Protein 4YMR (pdb70)

InterPro domains:
  IPR001683 Phox homology [PF00787] (152-229)
  IPR001683 Phox homology [PS50195] (119-236)
  IPR001683 Phox homology [SM00312] (124-232)
  IPR011990 Tetratricopeptide-like helical domain superfamily [SSF48452] (214-326)
  IPR036871 PX domain superfamily [G3DSA:3.30.1520.10] (101-239)
  IPR036871 PX domain superfamily [SSF64268] (121-233)
  IPR039937 Sorting nexin SNX20/SNX21 [PTHR20939] (1-362)

Nearest PDB structures (foldseek):
  4ymr-assembly1_A  TM=1.008E+00  e=1.186E-20  Mus musculus
  4ymr-assembly1_B  TM=8.588E-01  e=1.798E-16  Mus musculus
  3ffl-assembly2_B  TM=8.858E-01  e=1.681E+00  Homo sapiens
  8glv-assembly1_Le  TM=5.350E-01  e=1.354E+00  Chlamydomonas reinhardtii
  5mpe-assembly2_N  TM=3.738E-01  e=8.066E+00  Saccharomyces cerevisiae S288C

Foldseek 3Di:
DVVLLVVLVVCVVVPVLVVSQVSLVVVLVCCCPVVVHQFPPVNLSSLVSNLSSCVSVPVNVSNVVSVVVNVVVVPDPAPHLVLLQVLVVVLVVCVVVVHDNPVSVVVNVVCDVVVNADVVGQHPVRCVVVDDPD/DVVLLVVLVVCVVVVVLVVSLVSLVVQQVVVVCVPDNLLSSLVSNLSSCVSVPVNVSNVVSVVVNVVVVVDDQPDLVLLQVLLVVQVVCVVVVHDSVVSVVVNVVCCVVVSAPVNGDHPVVCVVPDDPD

Sequence (263 aa):
VLPELRRAQSLTCTGLYREALALWANAWQLQTQLGTPSGPDRPLLTLAGLAVCHQELEDPGEARACSEKALQLLGDKRPHPFLAPFLEAHVRLSWRLGLDKRQSEAQLQALQEAGLTSTPPPSLKELLIKEVLDVLPELRRAQSLTCTGLYREALALWANAWQLQTQGPDRPLLTLAGLAVCHQELEDPGEARACSEKALQLLGDKRPHPFLAPFLEAHVRLSWRLGLDKRQSEAQLQALQEAGLTSTPPPSLKELLIKEVLD

Organism: Mus musculus (NCBI:txid10090)

Secondary structure (DSSP, 8-state):
-HHHHHHHHHHHHHT-HHHHHHHHHHHHHHHHHSSS-SSTTHHHHHHHHHHHHHHHTT-HHHHHHHHHHHHHHHHS----TTHHHHHHHHHHHHHHTT---HHHHHHHHHHHTTTSS-SS---HHHHHHHS---/-HHHHHHHHHHHHHT-HHHHHHHHHHHHHHH---TTHHHHHHHHHHHHHHHTT-HHHHHHHHHHHHHHHS--SPPTTHHHHHHHHHHHHHHTT---HHHHHHHHHHHHTTSS-SSPPPHHHHHHH----

Solvent-accessible surface area: 14053 Å² total; per-residue (Å²): 46,14,74,43,0,73,133,0,26,54,9,5,64,109,32,93,44,152,89,0,28,55,43,0,41,80,0,54,99,70,14,56,127,136,45,102,32,83,14,30,37,74,3,3,3,0,4,0,0,13,0,5,0,22,44,74,47,101,52,20,39,95,0,44,56,11,0,75,80,0,27,81,25,39,62,72,164,114,46,28,50,10,22,6,1,0,2,46,8,18,22,130,2,0,187,125,74,70,93,83,52,167,148,10,47,59,78,14,95,53,20,43,164,70,62,68,27,60,100,112,18,38,48,8,73,65,33,0,72,137,54,98,38,64,58,25,66,42,0,143,117,0,27,62,40,1,88,97,33,78,39,194,100,0,33,64,42,0,45,61,0,67,96,79,54,99,156,89,52,46,62,37,0,7,0,0,0,0,11,0,8,0,21,54,84,71,107,60,14,31,82,0,48,40,4,0,73,77,0,34,113,75,38,52,67,200,187,39,55,92,6,26,9,1,0,2,40,1,16,20,98,2,0,187,127,64,71,85,83,52,179,155,11,43,56,87,13,101,63,19,30,154,72,64,97,26,55,102,111,18,35,42,9,84,74,17,1,105,131,65,111,12,107

Structure (mmCIF, N/CA/C/O backbone):
data_4YMR
#
_entry.id   4YMR
#
_cell.length_a   100.920
_cell.length_b   100.920
_cell.length_c   63.640
_cell.angle_alpha   90.00
_cell.angle_beta   90.00
_cell.angle_gamma   120.00
#
_symmetry.space_group_name_H-M   'P 32 2 1'
#
loop_
_entity.id
_entity.type
_entity.pdbx_description
1 polymer 'Protein Snx21'
2 water water
#
loop_
_atom_site.group_PDB
_atom_site.id
_atom_site.type_symbol
_atom_site.label_atom_id
_atom_site.label_alt_id
_atom_site.label_comp_id
_atom_site.label_asym_id
_atom_site.label_entity_id
_atom_site.label_seq_id
_atom_site.pdbx_PDB_ins_code
_atom_site.Cartn_x
_atom_site.Cartn_y
_atom_site.Cartn_z
_atom_site.occupancy
_atom_site.B_iso_or_equiv
_atom_site.auth_seq_id
_atom_site.auth_comp_id
_atom_site.auth_asym_id
_atom_site.auth_atom_id
_atom_site.pdbx_PDB_model_num
ATOM 1 N N . VAL A 1 11 ? 62.275 52.873 -1.248 1.00 63.19 230 VAL A N 1
ATOM 2 C CA . VAL A 1 11 ? 61.726 51.891 -0.309 1.00 64.55 230 VAL A CA 1
ATOM 3 C C . VAL A 1 11 ? 61.767 52.344 1.168 1.00 63.98 230 VAL A C 1
ATOM 4 O O . VAL A 1 11 ? 60.943 51.908 1.979 1.00 59.06 230 VAL A O 1
ATOM 8 N N . LEU A 1 12 ? 62.704 53.234 1.500 1.00 62.88 231 LEU A N 1
ATOM 9 C CA . LEU A 1 12 ? 62.889 53.703 2.882 1.00 60.36 231 LEU A CA 1
ATOM 10 C C . LEU A 1 12 ? 61.762 54.549 3.514 1.00 56.63 231 LEU A C 1
ATOM 11 O O . LEU A 1 12 ? 61.516 54.422 4.708 1.00 52.35 231 LEU A O 1
ATOM 16 N N . PRO A 1 13 ? 61.095 55.429 2.740 1.00 58.29 232 PRO A N 1
ATOM 17 C CA . PRO A 1 13 ? 59.912 56.074 3.333 1.00 60.50 232 PRO A CA 1
ATOM 18 C C . PRO A 1 13 ? 58.840 55.082 3.801 1.00 57.78 232 PRO A C 1
ATOM 19 O O . PRO A 1 13 ? 58.164 55.337 4.801 1.00 53.72 232 PRO A O 1
ATOM 23 N N . GLU A 1 14 ? 58.701 53.968 3.085 1.00 56.60 233 GLU A N 1
ATOM 24 C CA . GLU A 1 14 ? 57.701 52.951 3.404 1.00 55.86 233 GLU A CA 1
ATOM 25 C C . GLU A 1 14 ? 58.114 52.165 4.652 1.00 46.86 233 GLU A C 1
ATOM 26 O O . GLU A 1 14 ? 57.300 51.932 5.545 1.00 44.95 233 GLU A O 1
ATOM 32 N N . LEU A 1 15 ? 59.385 51.772 4.710 1.00 43.74 234 LEU A N 1
ATOM 33 C CA . LEU A 1 15 ? 59.933 51.092 5.883 1.00 37.20 234 LEU A CA 1
ATOM 34 C C . LEU A 1 15 ? 59.808 51.950 7.135 1.00 44.14 234 LEU A C 1
ATOM 35 O O . LEU A 1 15 ? 59.466 51.445 8.204 1.00 48.88 234 LEU A O 1
ATOM 40 N N . ARG A 1 16 ? 60.117 53.239 6.987 1.00 47.92 235 ARG A N 1
ATOM 41 C CA . ARG A 1 16 ? 59.946 54.242 8.037 1.00 48.57 235 ARG A CA 1
ATOM 42 C C . ARG A 1 16 ? 58.530 54.217 8.612 1.00 41.48 235 ARG A C 1
ATOM 43 O O . ARG A 1 16 ? 58.347 54.062 9.815 1.00 45.48 235 ARG A O 1
ATOM 51 N N . ARG A 1 17 ? 57.535 54.381 7.744 1.00 44.12 236 ARG A N 1
ATOM 52 C CA . ARG A 1 17 ? 56.139 54.346 8.166 1.00 50.00 236 ARG A CA 1
ATOM 53 C C . 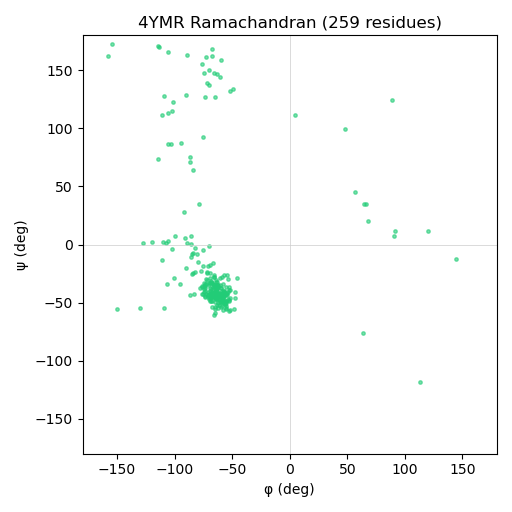ARG A 1 17 ? 55.755 52.964 8.725 1.00 44.86 236 ARG A C 1
ATOM 54 O O . ARG A 1 17 ? 55.139 52.880 9.785 1.00 42.97 236 ARG A O 1
ATOM 62 N N . ALA A 1 18 ? 56.143 51.888 8.039 1.00 39.86 237 ALA A N 1
ATOM 63 C CA . ALA A 1 18 ? 55.858 50.544 8.539 1.00 35.86 237 ALA A CA 1
ATOM 64 C C . ALA A 1 18 ? 56.445 50.349 9.937 1.00 38.11 237 ALA A C 1
ATOM 65 O O . ALA A 1 18 ? 55.809 49.748 10.806 1.00 36.46 237 ALA A O 1
ATOM 67 N N . GLN A 1 19 ? 57.645 50.879 10.159 1.00 36.39 238 GLN A N 1
ATOM 68 C CA . GLN A 1 19 ? 58.276 50.768 11.470 1.00 35.91 238 GLN A CA 1
ATOM 6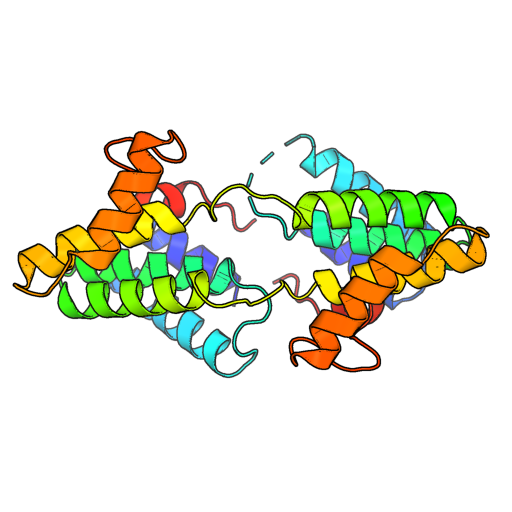9 C C . GLN A 1 19 ? 57.510 51.513 12.573 1.00 34.42 238 GLN A C 1
ATOM 70 O O . GLN A 1 19 ? 57.320 50.979 13.663 1.00 42.85 238 GLN A O 1
ATOM 76 N N . SER A 1 20 ? 57.044 52.725 12.296 1.00 34.47 239 SER A N 1
ATOM 77 C CA . SER A 1 20 ? 56.337 53.483 13.332 1.00 43.17 239 SER A CA 1
ATOM 78 C C . SER A 1 20 ? 55.003 52.830 13.661 1.00 39.97 239 SER A C 1
ATOM 79 O O . SER A 1 20 ? 54.653 52.669 14.830 1.00 45.51 239 SER A O 1
ATOM 82 N N . LEU A 1 21 ? 54.276 52.439 12.619 1.00 42.26 240 LEU A N 1
ATOM 83 C CA . LEU A 1 21 ? 53.015 51.722 12.770 1.00 46.71 240 LEU A CA 1
ATOM 84 C C . LEU A 1 21 ? 53.153 50.462 13.633 1.00 38.84 240 LEU A C 1
ATOM 85 O O . LEU A 1 21 ? 52.295 50.185 14.465 1.00 44.81 240 LEU A O 1
ATOM 90 N N . THR A 1 22 ? 54.240 49.719 13.432 1.00 38.35 241 THR A N 1
ATOM 91 C CA . THR A 1 22 ? 54.517 48.490 14.181 1.00 39.68 241 THR A CA 1
ATOM 92 C C . THR A 1 22 ? 54.853 48.790 15.641 1.00 40.56 241 THR A C 1
ATOM 93 O O . THR A 1 22 ? 54.475 48.046 16.550 1.00 42.44 241 THR A O 1
ATOM 97 N N . CYS A 1 23 ? 55.572 49.884 15.859 1.00 46.65 242 CYS A N 1
ATOM 98 C CA . CYS A 1 23 ? 55.951 50.267 17.209 1.00 54.04 242 CYS A CA 1
ATOM 99 C C . CYS A 1 23 ? 54.769 50.796 18.013 1.00 51.82 242 CYS A C 1
ATOM 100 O O . CYS A 1 23 ? 54.733 50.631 19.229 1.00 59.74 242 CYS A O 1
ATOM 103 N N . THR A 1 24 ? 53.794 51.403 17.338 1.00 46.85 243 THR A N 1
ATOM 104 C CA . THR A 1 24 ? 52.562 51.799 18.019 1.00 48.52 243 THR A CA 1
ATOM 105 C C . THR A 1 24 ? 51.608 50.608 18.286 1.00 45.79 243 THR A C 1
ATOM 106 O O . THR A 1 24 ? 50.945 50.560 19.321 1.00 56.34 243 THR A O 1
ATOM 110 N N . GLY A 1 25 ? 51.560 49.643 17.372 1.00 42.45 244 GLY A N 1
ATOM 111 C CA . GLY A 1 25 ? 50.768 48.441 17.576 1.00 38.52 244 GLY A CA 1
ATOM 112 C C . GLY A 1 25 ? 49.705 48.253 16.510 1.00 37.51 244 GLY A C 1
ATOM 113 O O . GLY A 1 25 ? 48.805 47.429 16.653 1.00 33.52 244 GLY A O 1
ATOM 114 N N . LEU A 1 26 ? 49.801 49.035 15.441 1.00 37.90 245 LEU A N 1
ATOM 115 C CA . LEU A 1 26 ? 48.887 48.915 14.315 1.00 37.16 245 LEU A CA 1
ATOM 116 C C . LEU A 1 26 ? 49.401 47.849 13.338 1.00 32.30 245 LEU A C 1
ATOM 117 O O . LEU A 1 26 ? 49.843 48.158 12.234 1.00 32.97 245 LEU A O 1
ATOM 122 N N . TYR A 1 27 ? 49.330 46.589 13.752 1.00 29.66 246 TYR A N 1
ATOM 123 C CA . TYR A 1 27 ? 49.946 45.497 13.000 1.00 32.41 246 TYR A CA 1
ATOM 124 C C . TYR A 1 27 ? 49.349 45.258 11.616 1.00 30.52 246 TYR A C 1
ATOM 125 O O . TYR A 1 27 ? 50.092 45.073 10.657 1.00 38.87 246 TYR A O 1
ATOM 134 N N . ARG A 1 28 ? 48.023 45.295 11.508 1.00 31.48 247 ARG A N 1
ATOM 135 C CA . ARG A 1 28 ? 47.360 45.096 10.224 1.00 36.01 247 ARG A CA 1
ATOM 136 C C . ARG A 1 28 ? 47.677 46.212 9.219 1.00 45.72 247 ARG A C 1
ATOM 137 O O . ARG A 1 28 ? 47.909 45.934 8.034 1.00 44.01 247 ARG A O 1
ATOM 145 N N . GLU A 1 29 ? 47.708 47.460 9.689 1.00 49.19 248 GLU A N 1
ATOM 146 C CA . GLU A 1 29 ? 48.117 48.591 8.843 1.00 43.41 248 GLU A CA 1
ATOM 147 C C . GLU A 1 29 ? 49.576 48.433 8.416 1.00 40.77 248 GLU A C 1
ATOM 148 O O . GLU A 1 29 ? 49.917 48.638 7.254 1.00 46.26 248 GLU A O 1
ATOM 154 N N . ALA A 1 30 ? 50.431 48.053 9.366 1.00 41.14 249 ALA A N 1
ATOM 155 C CA . ALA A 1 30 ? 51.867 47.883 9.117 1.00 35.56 249 ALA A CA 1
ATOM 156 C C . ALA A 1 30 ? 52.169 46.785 8.098 1.00 32.81 249 ALA A C 1
ATOM 157 O O . ALA A 1 30 ? 53.068 46.938 7.277 1.00 30.20 249 ALA A O 1
ATOM 159 N N . LEU A 1 31 ? 51.407 45.689 8.150 1.00 26.68 250 LEU A N 1
ATOM 160 C CA . LEU A 1 31 ? 51.704 44.502 7.346 1.00 26.10 250 LEU A CA 1
ATOM 161 C C . LEU A 1 31 ? 51.783 44.783 5.842 1.00 34.00 250 LEU A C 1
ATOM 162 O O . LEU A 1 31 ? 52.759 44.414 5.189 1.00 31.00 250 LEU A O 1
ATOM 167 N N . ALA A 1 32 ? 50.754 45.438 5.311 1.00 33.98 251 ALA A N 1
ATOM 168 C CA . ALA A 1 32 ? 50.695 45.807 3.904 1.00 37.47 251 ALA A CA 1
ATOM 169 C C . ALA A 1 32 ? 51.929 46.613 3.462 1.00 44.14 251 ALA A C 1
ATOM 170 O O . ALA A 1 32 ? 52.498 46.360 2.398 1.00 49.02 251 ALA A O 1
ATOM 172 N N . LEU A 1 33 ? 52.346 47.567 4.291 1.00 41.36 252 LEU A N 1
ATOM 173 C CA . LEU A 1 33 ? 53.525 48.388 4.003 1.00 42.27 252 LEU A CA 1
ATOM 174 C C . LEU A 1 33 ? 54.830 47.576 3.937 1.00 42.78 252 LEU A C 1
ATOM 175 O O . LEU A 1 33 ? 55.581 47.683 2.965 1.00 49.59 252 LEU A O 1
ATOM 180 N N . TRP A 1 34 ? 55.106 46.780 4.968 1.00 31.60 253 TRP A N 1
ATOM 181 C CA . TRP A 1 34 ? 56.224 45.846 4.911 1.00 27.93 253 TRP A CA 1
ATOM 182 C C . TRP A 1 34 ? 56.160 44.950 3.658 1.00 31.45 253 TRP A C 1
ATOM 183 O O . TRP A 1 34 ? 57.185 44.635 3.057 1.00 34.60 253 TRP A O 1
ATOM 194 N N . ALA A 1 35 ? 54.951 44.529 3.296 1.00 30.81 254 ALA A N 1
ATOM 195 C CA . ALA A 1 35 ? 54.732 43.518 2.264 1.00 32.97 254 ALA A CA 1
ATOM 196 C C . ALA A 1 35 ? 55.050 44.047 0.869 1.00 36.77 254 ALA A C 1
ATOM 197 O O . ALA A 1 35 ? 55.667 43.356 0.066 1.00 44.07 254 ALA A O 1
ATOM 199 N N . ASN A 1 36 ? 54.615 45.270 0.588 1.00 36.04 255 ASN A N 1
ATOM 200 C CA . ASN A 1 36 ? 54.965 45.946 -0.654 1.00 44.13 255 ASN A CA 1
ATOM 201 C C . ASN A 1 36 ? 56.446 46.337 -0.741 1.00 41.97 255 ASN A C 1
ATOM 202 O O . ASN A 1 36 ? 57.061 46.182 -1.791 1.00 43.73 255 ASN A O 1
ATOM 207 N N . ALA A 1 37 ? 57.012 46.831 0.360 1.00 38.23 256 ALA A N 1
ATOM 208 C CA . ALA A 1 37 ? 58.448 47.079 0.435 1.00 40.79 256 ALA A CA 1
ATOM 209 C C . ALA A 1 37 ? 59.250 45.806 0.159 1.00 42.78 256 ALA A C 1
ATOM 210 O O . ALA A 1 37 ? 60.271 45.851 -0.520 1.00 48.89 256 ALA A O 1
ATOM 212 N N . TRP A 1 38 ? 58.792 44.677 0.692 1.00 39.07 257 TRP A N 1
ATOM 213 C CA . TRP A 1 38 ? 59.401 43.384 0.381 1.00 38.13 257 TRP A CA 1
ATOM 214 C C . TRP A 1 38 ? 59.380 43.066 -1.123 1.00 4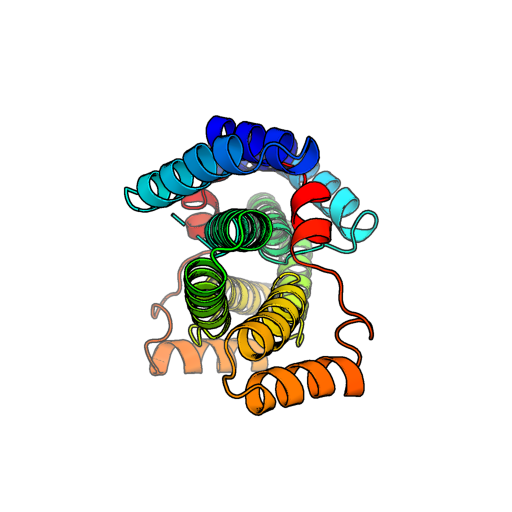6.71 257 TRP A C 1
ATOM 215 O O . TRP A 1 38 ? 60.399 42.706 -1.701 1.00 47.61 257 TRP A O 1
ATOM 226 N N . GLN A 1 39 ? 58.209 43.196 -1.737 1.00 51.27 258 GLN A N 1
ATOM 227 C CA . GLN A 1 39 ? 58.034 43.042 -3.185 1.00 53.15 258 GLN A CA 1
ATOM 228 C C . GLN A 1 39 ? 58.950 43.956 -4.021 1.00 50.81 258 GLN A C 1
ATOM 229 O O . GLN A 1 39 ? 59.591 43.493 -4.969 1.00 49.43 258 GLN A O 1
ATOM 235 N N . LEU A 1 40 ? 58.989 45.246 -3.687 1.00 46.06 259 LEU A N 1
ATOM 236 C CA . LEU A 1 40 ? 59.917 46.185 -4.318 1.00 47.17 259 LEU A CA 1
ATOM 237 C C . LEU A 1 40 ? 61.350 45.633 -4.340 1.00 55.87 259 LEU A C 1
ATOM 238 O O . LEU A 1 40 ? 61.970 45.514 -5.397 1.00 65.00 259 LEU A O 1
ATOM 243 N N . GLN A 1 41 ? 61.856 45.284 -3.163 1.00 50.29 260 GLN A N 1
ATOM 244 C CA . GLN A 1 41 ? 63.230 44.822 -3.007 1.00 49.08 260 GLN A CA 1
ATOM 245 C C . GLN A 1 41 ? 63.535 43.525 -3.753 1.00 53.71 260 GLN A C 1
ATOM 246 O O . GLN A 1 41 ? 64.625 43.370 -4.300 1.00 56.28 260 GLN A O 1
ATOM 252 N N . THR A 1 42 ? 62.569 42.606 -3.784 1.00 56.55 261 THR A N 1
ATOM 253 C CA . THR A 1 42 ? 62.801 41.243 -4.272 1.00 60.18 261 THR A CA 1
ATOM 254 C C . THR A 1 42 ? 62.996 41.151 -5.791 1.00 71.88 261 THR A C 1
ATOM 255 O O . THR A 1 42 ? 63.626 40.215 -6.282 1.00 78.88 261 THR A O 1
ATOM 259 N N . GLN A 1 43 ? 62.475 42.124 -6.531 1.00 78.99 262 GLN A N 1
ATOM 260 C CA . GLN A 1 43 ? 62.650 42.149 -7.982 1.00 92.26 262 GLN A CA 1
ATOM 261 C C . GLN A 1 43 ? 63.599 43.269 -8.356 1.00 99.75 262 GLN A C 1
ATOM 262 O O . GLN A 1 43 ? 64.607 43.052 -9.021 1.00 106.60 262 GLN A O 1
ATOM 268 N N . LEU A 1 44 ? 63.254 44.469 -7.905 1.00 96.43 263 LEU A N 1
ATOM 269 C CA . LEU A 1 44 ? 63.978 45.685 -8.246 1.00 89.61 263 LEU A CA 1
ATOM 270 C C . LEU A 1 44 ? 65.188 45.891 -7.327 1.00 80.46 263 LEU A C 1
ATOM 271 O O . LEU A 1 44 ? 65.256 46.853 -6.559 1.00 77.82 263 LEU A O 1
ATOM 276 N N . GLY A 1 45 ? 66.136 44.961 -7.413 1.00 75.98 264 GLY A N 1
ATOM 277 C CA . GLY A 1 45 ? 67.403 45.067 -6.717 1.00 81.13 264 GLY A CA 1
ATOM 278 C C . GLY A 1 45 ? 67.885 43.713 -6.241 1.00 93.79 264 GLY A C 1
ATOM 279 O O . GLY A 1 45 ? 69.054 43.565 -5.872 1.00 99.26 264 GLY A O 1
ATOM 280 N N . THR A 1 46 ? 66.984 42.728 -6.293 1.00 101.28 265 THR A N 1
ATOM 281 C CA . THR A 1 46 ? 67.134 41.440 -5.597 1.00 113.54 265 THR A CA 1
ATOM 282 C C . THR A 1 46 ? 67.150 41.721 -4.076 1.00 120.97 265 THR A C 1
ATOM 283 O O . THR A 1 46 ? 66.168 41.427 -3.383 1.00 120.73 265 THR A O 1
ATOM 287 N N . PRO A 1 47 ? 68.276 42.225 -3.541 1.00 125.11 266 PRO A N 1
ATOM 288 C CA . PRO A 1 47 ? 68.026 43.326 -2.610 1.00 125.86 266 PRO A CA 1
ATOM 289 C C . PRO A 1 47 ? 68.919 44.522 -2.951 1.00 127.68 266 PRO A C 1
ATOM 290 O O . PRO A 1 47 ? 68.417 45.598 -3.248 1.00 128.66 266 PRO A O 1
ATOM 294 N N . SER A 1 48 ? 70.221 44.238 -2.999 1.00 123.11 267 SER A N 1
ATOM 295 C CA . SER A 1 48 ? 71.369 45.111 -2.782 1.00 112.82 267 SER A CA 1
ATOM 296 C C . SER A 1 48 ? 72.015 44.588 -1.488 1.00 105.74 267 SER A C 1
ATOM 297 O O . SER A 1 48 ? 72.415 43.428 -1.425 1.00 104.16 267 SER A O 1
ATOM 300 N N . GLY A 1 49 ? 72.075 45.421 -0.450 1.00 96.83 268 GLY A N 1
ATOM 301 C CA . GLY A 1 49 ? 72.685 45.043 0.825 1.00 78.23 268 GLY A CA 1
ATOM 302 C C . GLY A 1 49 ? 71.700 44.667 1.927 1.00 69.99 268 GLY A C 1
ATOM 303 O O . GLY A 1 49 ? 70.875 45.497 2.323 1.00 54.98 268 GLY A O 1
ATOM 304 N N . PRO A 1 50 ? 71.844 43.439 2.471 1.00 79.00 269 PRO A N 1
ATOM 305 C CA . PRO A 1 50 ? 70.903 42.570 3.213 1.00 85.13 269 PRO A CA 1
ATOM 306 C C . PRO A 1 50 ? 70.612 42.844 4.712 1.00 58.60 269 PRO A C 1
ATOM 307 O O . PRO A 1 50 ? 70.397 41.889 5.442 1.00 69.48 269 PRO A O 1
ATOM 311 N N . ASP A 1 51 ? 70.589 44.093 5.155 1.00 52.12 270 ASP A N 1
ATOM 312 C CA . ASP A 1 51 ? 70.058 44.416 6.470 1.00 45.48 270 ASP A CA 1
ATOM 313 C C . ASP A 1 51 ? 68.639 44.954 6.296 1.00 42.57 270 ASP A C 1
ATOM 314 O O . ASP A 1 51 ? 67.798 44.831 7.188 1.00 42.15 270 ASP A O 1
ATOM 319 N N . ARG A 1 52 ? 68.402 45.568 5.138 1.00 40.74 271 ARG A N 1
ATOM 320 C CA . ARG A 1 52 ? 67.088 46.066 4.764 1.00 42.16 271 ARG A CA 1
ATOM 321 C C . ARG A 1 52 ? 66.092 44.942 4.435 1.00 40.32 271 ARG A C 1
ATOM 322 O O . ARG A 1 52 ? 64.924 45.014 4.849 1.00 33.05 271 ARG A O 1
ATOM 330 N N . PRO A 1 53 ? 66.534 43.912 3.674 1.00 31.70 272 PRO A N 1
ATOM 331 C CA . PRO A 1 53 ? 65.645 42.758 3.511 1.00 32.41 272 PRO A CA 1
ATOM 332 C C . PRO A 1 53 ? 65.322 42.101 4.848 1.00 25.58 272 PRO A C 1
ATOM 333 O O . PRO A 1 53 ? 64.164 41.847 5.137 1.00 31.62 272 PRO A O 1
ATOM 337 N N . LEU A 1 54 ? 66.343 41.869 5.660 1.00 26.24 273 LEU A N 1
ATOM 338 C CA . LEU A 1 54 ? 66.169 41.293 6.977 1.00 22.09 273 LEU A CA 1
ATOM 339 C C . LEU A 1 54 ? 65.249 42.115 7.876 1.00 22.12 273 LEU A C 1
ATOM 340 O O . LEU A 1 54 ? 64.430 41.551 8.603 1.00 27.37 273 LEU A O 1
ATOM 345 N N . LEU A 1 55 ? 65.380 43.441 7.823 1.00 25.70 274 LEU A N 1
ATOM 346 C CA . LEU A 1 55 ? 64.494 44.319 8.584 1.00 25.14 274 LEU A CA 1
ATOM 347 C C . LEU A 1 55 ? 63.042 44.176 8.110 1.00 23.42 274 LEU A C 1
ATOM 348 O O . LEU A 1 55 ? 62.104 44.154 8.910 1.00 23.79 274 LEU A O 1
ATOM 353 N N . THR A 1 56 ? 62.874 44.090 6.795 1.00 24.18 275 THR A N 1
ATOM 354 C CA . THR A 1 56 ? 61.577 43.874 6.196 1.00 25.79 275 THR A CA 1
ATOM 355 C C . THR A 1 56 ? 60.939 42.565 6.654 1.00 23.21 275 THR A C 1
ATOM 356 O O . THR A 1 56 ? 59.780 42.538 7.055 1.00 21.70 275 THR A O 1
ATOM 360 N N . LEU A 1 57 ? 61.700 41.482 6.579 1.00 24.05 276 LEU A N 1
ATOM 361 C CA . LEU A 1 57 ? 61.228 40.174 7.025 1.00 23.98 276 LEU A CA 1
ATOM 362 C C . LEU A 1 57 ? 60.939 40.154 8.527 1.00 27.74 276 LEU A C 1
ATOM 363 O O . LEU A 1 57 ? 60.008 39.488 8.999 1.00 25.71 276 LEU A O 1
ATOM 368 N N . ALA A 1 58 ? 61.733 40.888 9.287 1.00 15.78 277 ALA A N 1
ATOM 369 C CA . ALA A 1 58 ? 61.431 40.987 10.707 1.00 26.49 277 ALA A CA 1
ATOM 370 C C . ALA A 1 58 ? 60.069 41.694 10.901 1.00 21.22 277 ALA A C 1
ATOM 371 O O . ALA A 1 58 ? 59.284 41.305 11.762 1.00 25.18 277 ALA A O 1
ATOM 373 N N . GLY A 1 59 ? 59.794 42.708 10.080 1.00 29.54 278 GLY A N 1
ATOM 374 C CA . GLY A 1 59 ? 58.542 43.438 10.150 1.00 22.33 278 GLY A CA 1
ATOM 375 C C . GLY A 1 59 ? 57.377 42.521 9.852 1.00 23.80 278 GLY A C 1
ATOM 376 O O . GLY A 1 59 ? 56.401 42.452 10.616 1.00 18.45 278 GLY A O 1
ATOM 377 N N . LEU A 1 60 ? 57.495 41.800 8.740 1.00 22.48 279 LEU A N 1
ATOM 378 C CA . LEU A 1 60 ? 56.505 40.800 8.348 1.00 21.02 279 LEU A CA 1
ATOM 379 C C . LEU A 1 60 ? 56.278 39.721 9.422 1.00 21.12 279 LEU A C 1
ATOM 380 O O . LEU A 1 60 ? 55.141 39.425 9.780 1.00 26.64 279 LEU A O 1
ATOM 385 N N . ALA A 1 61 ? 57.360 39.147 9.938 1.00 16.08 280 ALA A N 1
ATOM 386 C CA . ALA A 1 61 ? 57.250 38.064 10.909 1.00 17.40 280 ALA A CA 1
ATOM 387 C C . ALA A 1 61 ? 56.517 38.509 12.180 1.00 16.24 280 ALA A C 1
ATOM 388 O O . ALA A 1 61 ? 55.648 37.804 12.679 1.00 22.11 280 ALA A O 1
ATOM 390 N N . VAL A 1 62 ? 56.862 39.693 12.673 1.00 18.73 281 VAL A N 1
ATOM 391 C CA . VAL A 1 62 ? 56.205 40.282 13.836 1.00 16.97 281 VAL A CA 1
ATOM 392 C C . VAL A 1 62 ? 54.725 40.540 13.621 1.00 19.48 281 VAL A C 1
ATOM 393 O O . VAL A 1 62 ? 53.886 40.171 14.462 1.00 25.81 281 VAL A O 1
ATOM 397 N N . CYS A 1 63 ? 54.409 41.150 12.480 1.00 21.98 282 CYS A N 1
ATOM 398 C CA . CYS A 1 63 ? 53.038 41.494 12.173 1.00 20.96 282 CYS A CA 1
ATOM 399 C C . CYS A 1 63 ? 52.215 40.231 11.949 1.00 18.63 282 CYS A C 1
ATOM 400 O O . CYS A 1 63 ? 51.107 40.115 12.467 1.00 28.27 282 CYS A O 1
ATOM 403 N N . HIS A 1 64 ? 52.750 39.281 11.194 1.00 18.76 283 HIS A N 1
ATOM 404 C CA . HIS A 1 64 ? 52.045 38.017 11.038 1.00 20.16 283 HIS A CA 1
ATOM 405 C C . HIS A 1 64 ? 51.792 37.339 12.393 1.00 24.22 283 HIS A C 1
ATOM 406 O O . HIS A 1 64 ? 50.688 36.878 12.640 1.00 19.38 283 HIS A O 1
ATOM 413 N N . GLN A 1 65 ? 52.780 37.318 13.285 1.00 24.79 284 GLN A N 1
ATOM 414 C CA . GLN A 1 65 ? 52.573 36.685 14.593 1.00 22.43 284 GLN A CA 1
ATOM 415 C C . GLN A 1 65 ? 51.504 37.358 15.426 1.00 22.00 284 GLN A C 1
ATOM 416 O O . GLN A 1 65 ? 50.731 36.693 16.108 1.00 25.60 284 GLN A O 1
ATOM 422 N N . GLU A 1 66 ? 51.489 38.686 15.383 1.00 23.90 285 GLU A N 1
ATOM 423 C CA . GLU A 1 66 ? 50.492 39.464 16.105 1.00 20.94 285 GLU A CA 1
ATOM 424 C C . GLU A 1 66 ? 49.072 39.282 15.567 1.00 25.13 285 GLU A C 1
ATOM 425 O O . GLU A 1 66 ? 48.099 39.582 16.288 1.00 29.99 285 GLU A O 1
ATOM 431 N N . LEU A 1 67 ? 48.944 38.728 14.356 1.00 29.20 286 LEU A N 1
ATOM 432 C CA . LEU A 1 67 ? 47.675 38.785 13.611 1.00 30.95 286 LEU A CA 1
ATOM 433 C C . LEU A 1 67 ? 46.715 37.564 13.390 1.00 53.69 286 LEU A C 1
ATOM 434 O O . LEU A 1 67 ? 45.718 37.728 12.679 1.00 75.55 286 LEU A O 1
ATOM 439 N N . GLU A 1 68 ? 46.960 36.358 13.884 1.00 41.24 287 GLU A N 1
ATOM 440 C CA . GLU A 1 68 ? 48.240 35.780 14.031 1.00 36.81 287 GLU A CA 1
ATOM 441 C C . GLU A 1 68 ? 48.221 34.752 12.887 1.00 42.32 287 GLU A C 1
ATOM 442 O O . GLU A 1 68 ? 47.387 33.839 12.857 1.00 36.94 287 GLU A O 1
ATOM 448 N N . ASP A 1 69 ? 49.062 34.964 11.885 1.00 39.72 288 ASP A N 1
ATOM 449 C CA . ASP A 1 69 ? 49.322 33.947 10.914 1.00 27.50 288 ASP A CA 1
ATOM 450 C C . ASP A 1 69 ? 50.714 33.400 11.349 1.00 22.75 288 ASP A C 1
ATOM 451 O O . ASP A 1 69 ? 51.758 33.889 10.892 1.00 24.75 288 ASP A O 1
ATOM 456 N N . PRO A 1 70 ? 50.738 32.421 12.278 1.00 25.95 289 PRO A N 1
ATOM 457 C CA . PRO A 1 70 ? 52.055 31.910 12.657 1.00 24.02 289 PRO A CA 1
ATOM 458 C C . PRO A 1 70 ? 52.742 31.183 11.488 1.00 25.79 289 PRO A C 1
ATOM 459 O O . PRO A 1 70 ? 53.974 31.173 11.432 1.00 27.96 289 PRO A O 1
ATOM 463 N N . GLY A 1 71 ? 51.956 30.610 10.574 1.00 27.80 290 GLY A N 1
ATOM 464 C CA . GLY A 1 71 ? 52.481 29.993 9.370 1.00 22.84 290 GLY A CA 1
ATOM 465 C C . GLY 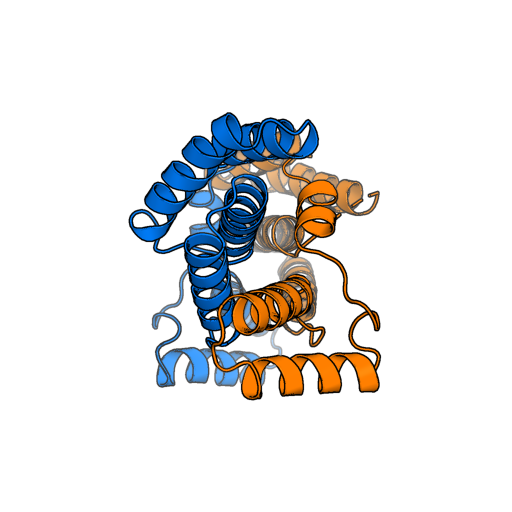A 1 71 ? 53.241 30.995 8.524 1.00 26.38 290 GLY A C 1
ATOM 466 O O . GLY A 1 71 ? 54.402 30.761 8.180 1.00 29.71 290 GLY A O 1
ATOM 467 N N . GLU A 1 72 ? 52.591 32.117 8.201 1.00 30.47 291 GLU A N 1
ATOM 468 C CA . GLU A 1 72 ? 53.233 33.207 7.443 1.00 30.19 291 GLU A CA 1
ATOM 469 C C . GLU A 1 72 ? 54.448 33.800 8.158 1.00 28.61 291 GLU A C 1
ATOM 470 O O . GLU A 1 72 ? 55.415 34.187 7.509 1.00 32.52 291 GLU A O 1
ATOM 476 N N . ALA A 1 73 ? 54.392 33.864 9.487 1.00 19.65 292 ALA A N 1
ATOM 477 C CA . ALA A 1 73 ? 55.536 34.315 10.274 1.00 24.62 292 ALA A CA 1
ATOM 478 C C . ALA A 1 73 ? 56.679 33.323 10.173 1.00 20.56 292 ALA A C 1
ATOM 479 O O . ALA A 1 73 ? 57.833 33.712 10.088 1.00 28.53 292 ALA A O 1
ATOM 481 N N . ARG A 1 74 ? 56.355 32.034 10.167 1.00 25.01 293 ARG A N 1
ATOM 482 C CA . ARG A 1 74 ? 57.387 31.012 10.058 1.00 16.63 293 ARG A CA 1
ATOM 483 C C . ARG A 1 74 ? 58.046 31.021 8.663 1.00 23.90 293 ARG A C 1
ATOM 484 O O . ARG A 1 74 ? 59.261 30.843 8.541 1.00 32.16 293 ARG A O 1
ATOM 492 N N . ALA A 1 75 ? 57.251 31.241 7.619 1.00 23.36 294 ALA A N 1
ATOM 493 C CA . ALA A 1 75 ? 57.802 31.418 6.268 1.00 21.59 294 ALA A CA 1
ATOM 494 C C . ALA A 1 75 ? 58.816 32.580 6.230 1.00 19.57 294 ALA A C 1
ATOM 495 O O . ALA A 1 75 ? 59.887 32.452 5.649 1.00 23.37 294 ALA A O 1
ATOM 497 N N . CYS A 1 76 ? 58.480 33.701 6.870 1.00 23.45 295 CYS A N 1
ATOM 498 C CA . CYS A 1 76 ? 59.377 34.851 6.925 1.00 26.70 295 CYS A CA 1
ATOM 499 C C . CYS A 1 76 ? 60.704 34.522 7.580 1.00 25.20 295 CYS A C 1
ATOM 500 O O . CYS A 1 76 ? 61.757 34.931 7.084 1.00 29.55 295 CYS A O 1
ATOM 503 N N . SER A 1 77 ? 60.643 33.787 8.689 1.00 26.81 296 SER A N 1
ATOM 504 C CA . SER A 1 77 ? 61.835 33.326 9.401 1.00 24.01 296 SER A CA 1
ATOM 505 C C . SER A 1 77 ? 62.703 32.427 8.557 1.00 25.27 296 SER A C 1
ATOM 506 O O . SER A 1 77 ? 63.921 32.527 8.608 1.00 28.38 296 SER A O 1
ATOM 509 N N . GLU A 1 78 ? 62.069 31.529 7.805 1.00 22.28 297 GLU A N 1
ATOM 510 C CA . GLU A 1 78 ? 62.808 30.648 6.913 1.00 24.41 297 GLU A CA 1
ATOM 511 C C . GLU A 1 78 ? 63.578 31.467 5.868 1.00 18.39 297 GLU A C 1
ATOM 512 O O . GLU A 1 78 ? 64.779 31.256 5.665 1.00 23.66 297 GLU A O 1
ATOM 518 N N . LYS A 1 79 ? 62.884 32.397 5.218 1.00 24.78 298 LYS A N 1
ATOM 519 C CA . LYS A 1 79 ? 63.507 33.233 4.203 1.00 31.46 298 LYS A CA 1
ATOM 520 C C . LYS A 1 79 ? 64.721 33.952 4.793 1.00 27.80 298 LYS A C 1
ATOM 521 O O . LYS A 1 79 ? 65.788 33.999 4.182 1.00 31.21 298 LYS A O 1
ATOM 527 N N . ALA A 1 80 ? 64.556 34.465 6.008 1.00 23.35 299 ALA A N 1
ATOM 528 C CA . ALA A 1 80 ? 65.607 35.218 6.670 1.00 22.36 299 ALA A CA 1
ATOM 529 C C . ALA A 1 80 ? 66.826 34.346 6.932 1.00 19.68 299 ALA A C 1
ATOM 530 O O . ALA A 1 80 ? 67.953 34.742 6.661 1.00 25.33 299 ALA A O 1
ATOM 532 N N . LEU A 1 81 ? 66.589 33.156 7.466 1.00 26.55 300 LEU A N 1
ATOM 533 C CA . LEU A 1 81 ? 67.670 32.244 7.823 1.00 22.54 300 LEU A CA 1
ATOM 534 C C . LEU A 1 81 ? 68.435 31.778 6.590 1.00 22.69 300 LEU A C 1
ATOM 535 O O . LEU A 1 81 ? 69.646 31.600 6.652 1.00 25.54 300 LEU A O 1
ATOM 540 N N . GLN A 1 82 ? 67.728 31.593 5.473 1.00 25.41 301 GLN A N 1
ATOM 541 C CA . GLN A 1 82 ? 68.383 31.376 4.182 1.00 22.16 301 GLN A CA 1
ATOM 542 C C . GLN A 1 82 ? 69.311 32.523 3.816 1.00 25.56 301 GLN A C 1
ATOM 543 O O . GLN A 1 82 ? 70.492 32.306 3.552 1.00 32.72 301 GLN A O 1
ATOM 549 N N . LEU A 1 83 ? 68.780 33.742 3.781 1.00 24.09 302 LEU A N 1
ATOM 550 C CA . LEU A 1 83 ? 69.631 34.900 3.502 1.00 29.41 302 LEU A CA 1
ATOM 551 C C . LEU A 1 83 ? 70.844 34.947 4.445 1.00 28.97 302 LEU A C 1
ATOM 552 O O . LEU A 1 83 ? 71.970 35.117 3.995 1.00 37.64 302 LEU A O 1
ATOM 557 N N . LEU A 1 84 ? 70.604 34.774 5.747 1.00 21.41 303 LEU A N 1
ATOM 558 C CA . LEU A 1 84 ? 71.674 34.794 6.746 1.00 22.31 303 LEU A CA 1
ATOM 559 C C . LEU A 1 84 ? 72.681 33.661 6.550 1.00 22.57 303 LEU A C 1
ATOM 560 O O . LEU A 1 84 ? 73.859 33.813 6.835 1.00 28.90 303 LEU A O 1
ATOM 565 N N . GLY A 1 85 ? 72.217 32.530 6.051 1.00 23.43 304 GLY A N 1
ATOM 566 C CA . GLY A 1 85 ? 73.101 31.407 5.828 1.00 23.97 304 GLY A CA 1
ATOM 567 C C . GLY A 1 85 ? 73.867 31.484 4.524 1.00 35.23 304 GLY A C 1
ATOM 568 O O . GLY A 1 85 ? 74.920 30.872 4.404 1.00 42.78 304 GLY A O 1
ATOM 569 N N . ASP A 1 86 ? 73.355 32.223 3.543 1.00 38.85 305 ASP A N 1
ATOM 570 C CA . ASP A 1 86 ? 74.024 32.299 2.244 1.00 38.27 305 ASP A CA 1
ATOM 571 C C . ASP A 1 86 ? 75.339 33.084 2.307 1.00 41.16 305 ASP A C 1
ATOM 572 O O . ASP A 1 86 ? 75.515 33.975 3.144 1.00 49.30 305 ASP A O 1
ATOM 577 N N . LYS A 1 87 ? 76.279 32.720 1.449 1.00 49.22 306 LYS A N 1
ATOM 578 C CA . LYS A 1 87 ? 77.559 33.410 1.434 1.00 73.61 306 LYS A CA 1
ATOM 579 C C . LYS A 1 87 ? 77.442 34.618 0.525 1.00 74.50 306 LYS A C 1
ATOM 580 O O . LYS A 1 87 ? 77.919 34.616 -0.614 1.00 71.70 306 LYS A O 1
ATOM 586 N N . ARG A 1 88 ? 76.765 35.640 1.042 1.00 74.29 307 ARG A N 1
ATOM 587 C CA . ARG A 1 88 ? 76.566 36.878 0.308 1.00 76.43 307 ARG A CA 1
ATOM 588 C C . ARG A 1 88 ? 77.355 37.994 0.966 1.00 65.19 307 ARG A C 1
ATOM 589 O O . ARG A 1 88 ? 77.011 38.441 2.06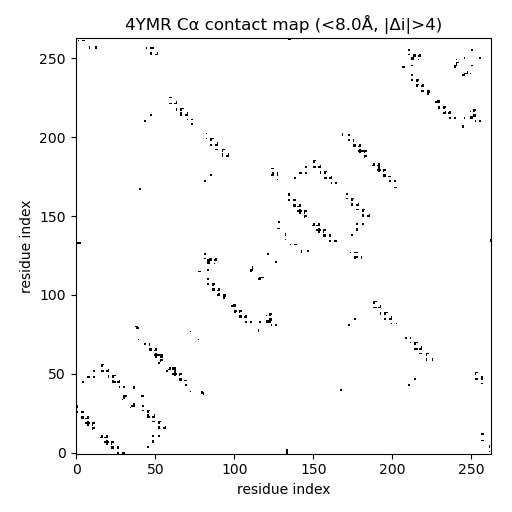5 1.00 53.43 307 ARG A O 1
ATOM 597 N N . PRO A 1 89 ? 78.398 38.457 0.253 1.00 61.14 308 PRO A N 1
ATOM 598 C CA . PRO A 1 89 ? 79.574 39.235 0.666 1.00 57.08 308 PRO A CA 1
ATOM 599 C C . PRO A 1 89 ? 79.313 40.610 1.270 1.00 50.96 308 PRO A C 1
ATOM 600 O O . PRO A 1 89 ? 80.125 41.024 2.103 1.00 63.19 308 PRO A O 1
ATOM 604 N N . HIS A 1 90 ? 78.216 41.258 0.877 1.00 43.00 309 HIS A N 1
ATOM 605 C CA . HIS A 1 90 ? 77.963 42.699 1.084 1.00 46.65 309 HIS A CA 1
ATOM 606 C C . HIS A 1 90 ? 78.540 43.466 -0.111 1.00 48.49 309 HIS A C 1
ATOM 607 O O . HIS A 1 90 ? 79.728 43.330 -0.438 1.00 40.41 309 HIS A O 1
ATOM 614 N N . PRO A 1 91 ? 77.686 44.269 -0.771 1.00 47.63 310 PRO A N 1
ATOM 615 C CA . PRO A 1 91 ? 78.019 44.923 -2.037 1.00 49.79 310 PRO A CA 1
ATOM 616 C C . PRO A 1 91 ? 79.313 45.713 -1.960 1.00 50.96 310 PRO A C 1
ATOM 617 O O . PRO A 1 91 ? 80.044 45.686 -2.930 1.00 49.23 310 PRO A O 1
ATOM 621 N N . PHE A 1 92 ? 79.595 46.355 -0.829 1.00 49.12 311 PHE A N 1
ATOM 622 C CA . PHE A 1 92 ? 80.799 47.171 -0.679 1.00 48.23 311 PHE A CA 1
ATOM 623 C C . PHE A 1 92 ? 82.123 46.408 -0.494 1.00 44.22 311 PHE A C 1
ATOM 624 O O . PHE A 1 92 ? 83.176 47.031 -0.451 1.00 45.66 311 PHE A O 1
ATOM 632 N N . LEU A 1 93 ? 82.090 45.083 -0.391 1.00 36.49 312 LEU A N 1
ATOM 633 C CA . LEU A 1 93 ? 83.325 44.334 -0.157 1.00 33.29 312 LEU A CA 1
ATOM 634 C C . LEU A 1 93 ? 84.208 44.262 -1.404 1.00 35.35 312 LEU A C 1
ATOM 635 O O . LEU A 1 93 ? 85.436 44.452 -1.338 1.00 29.98 312 LEU A O 1
ATOM 640 N N . ALA A 1 94 ? 83.586 43.984 -2.541 1.00 36.43 313 ALA A N 1
ATOM 641 C CA . ALA A 1 94 ? 84.325 43.969 -3.802 1.00 36.48 313 ALA A CA 1
ATOM 642 C C . ALA A 1 94 ? 84.893 45.353 -4.199 1.00 32.33 313 ALA A C 1
ATOM 643 O O . ALA A 1 94 ? 86.044 45.436 -4.595 1.00 30.56 313 ALA A O 1
ATOM 645 N N . PRO A 1 95 ? 84.088 46.437 -4.098 1.00 38.21 314 PRO A N 1
ATOM 646 C CA . PRO A 1 95 ? 84.579 47.781 -4.431 1.00 31.73 314 PRO A CA 1
ATOM 647 C C . PRO A 1 95 ? 85.733 48.253 -3.552 1.00 32.67 314 PRO A C 1
ATOM 648 O O . PRO A 1 95 ? 86.626 48.964 -4.034 1.00 40.80 314 PRO A O 1
ATOM 652 N N . PHE A 1 96 ? 85.708 47.874 -2.279 1.00 31.06 315 PHE A N 1
ATOM 653 C CA . PHE A 1 96 ? 86.820 48.177 -1.382 1.00 25.27 315 PHE A CA 1
ATOM 654 C C . PHE A 1 96 ? 88.084 47.342 -1.636 1.00 26.65 315 PHE A C 1
ATOM 655 O O . PHE A 1 96 ? 89.193 47.886 -1.632 1.00 31.74 315 PHE A O 1
ATOM 663 N N . LEU A 1 97 ? 87.926 46.041 -1.870 1.00 32.20 316 LEU A N 1
ATOM 664 C CA . LEU A 1 97 ? 89.072 45.228 -2.262 1.00 31.44 316 LEU A CA 1
ATOM 665 C C . LEU A 1 97 ? 89.765 45.859 -3.459 1.00 32.06 316 LEU A C 1
ATOM 666 O O . LEU A 1 97 ? 90.973 46.055 -3.438 1.00 39.21 316 LEU A O 1
ATOM 671 N N . GLU A 1 98 ? 88.991 46.217 -4.481 1.00 34.53 317 GLU A N 1
ATOM 672 C CA . GLU A 1 98 ? 89.544 46.826 -5.690 1.00 33.36 317 GLU A CA 1
ATOM 673 C C . GLU A 1 98 ? 90.232 48.170 -5.396 1.00 36.18 317 GLU A C 1
ATOM 674 O O . GLU A 1 98 ? 91.331 48.440 -5.885 1.00 39.03 317 GLU A O 1
ATOM 680 N N . ALA A 1 99 ? 89.595 49.002 -4.584 1.00 30.66 318 ALA A N 1
ATOM 681 C CA . ALA A 1 99 ? 90.171 50.294 -4.244 1.00 32.68 318 ALA A CA 1
ATOM 682 C C . ALA A 1 99 ? 91.444 50.099 -3.429 1.00 35.40 318 ALA A C 1
ATOM 683 O O . ALA A 1 99 ? 92.397 50.860 -3.559 1.00 41.61 318 ALA A O 1
ATOM 685 N N . HIS A 1 100 ? 91.450 49.066 -2.594 1.00 37.01 319 HIS A N 1
ATOM 686 C CA . HIS A 1 100 ? 92.627 48.712 -1.798 1.00 32.92 319 HIS A CA 1
ATOM 687 C C . HIS A 1 100 ? 93.789 48.176 -2.629 1.00 29.90 319 HIS A C 1
ATOM 688 O O . HIS A 1 100 ? 94.945 48.491 -2.346 1.00 38.02 319 HIS A O 1
ATOM 695 N N . VAL A 1 101 ? 93.491 47.357 -3.634 1.00 33.76 320 VAL A N 1
ATOM 696 C CA . VAL A 1 101 ? 94.530 46.848 -4.537 1.00 37.47 320 VAL A CA 1
ATOM 697 C C . VAL A 1 101 ? 95.126 47.994 -5.340 1.00 40.51 320 VAL A C 1
ATOM 698 O O . VAL A 1 101 ? 96.338 48.091 -5.485 1.00 37.52 320 VAL A O 1
ATOM 702 N N . ARG A 1 102 ? 94.255 48.857 -5.858 1.00 46.46 321 ARG A N 1
ATOM 703 C CA . ARG A 1 102 ? 94.680 50.017 -6.622 1.00 44.48 321 ARG A CA 1
ATOM 704 C C . ARG A 1 102 ? 95.493 51.010 -5.770 1.00 45.43 321 ARG A C 1
ATOM 705 O O . ARG A 1 102 ? 96.551 51.473 -6.195 1.00 54.99 321 ARG A O 1
ATOM 713 N N . LEU A 1 103 ? 95.017 51.315 -4.563 1.00 42.44 322 LEU A N 1
ATOM 714 C CA . LEU A 1 103 ? 95.692 52.285 -3.690 1.00 36.89 322 LEU A CA 1
ATOM 715 C C . LEU A 1 103 ? 97.035 51.780 -3.146 1.00 45.83 322 LEU A C 1
ATOM 716 O O . LEU A 1 103 ? 97.910 52.583 -2.795 1.00 50.31 322 LEU A O 1
ATOM 721 N N . SER A 1 104 ? 97.193 50.455 -3.079 1.00 46.29 323 SER A N 1
ATOM 722 C CA . SER A 1 104 ? 98.461 49.827 -2.692 1.00 41.22 323 SER A CA 1
ATOM 723 C C . SER A 1 104 ? 99.535 50.011 -3.768 1.00 46.64 323 SER A C 1
ATOM 724 O O . SER A 1 104 ? 100.712 50.169 -3.453 1.00 54.30 323 SER A O 1
ATOM 727 N N . TRP A 1 105 ? 99.116 49.993 -5.032 1.00 51.91 324 TRP A N 1
ATOM 728 C CA . TRP A 1 105 ? 99.995 50.283 -6.170 1.00 54.02 324 TRP A CA 1
ATOM 729 C C . TRP A 1 105 ? 100.491 51.728 -6.150 1.00 46.60 324 TRP A C 1
ATOM 730 O O . TRP A 1 105 ? 101.682 51.974 -6.108 1.00 42.38 324 TRP A O 1
ATOM 741 N N . ARG A 1 106 ? 99.566 52.683 -6.185 1.00 59.02 325 ARG A N 1
ATOM 742 C CA . ARG A 1 106 ? 99.908 54.102 -6.061 1.00 60.96 325 ARG A CA 1
ATOM 743 C C . ARG A 1 106 ? 100.899 54.397 -4.925 1.00 60.82 325 ARG A C 1
ATOM 744 O O . ARG A 1 106 ? 101.684 55.347 -5.016 1.00 61.13 325 ARG A O 1
ATOM 752 N N . LEU A 1 107 ? 100.876 53.580 -3.870 1.00 50.16 326 LEU A N 1
ATOM 753 C CA . LEU A 1 107 ? 101.745 53.811 -2.723 1.00 41.84 326 LEU A CA 1
ATOM 754 C C . LEU A 1 107 ? 102.938 52.843 -2.622 1.00 46.69 326 LEU A C 1
ATOM 755 O O . LEU A 1 107 ? 103.719 52.919 -1.669 1.00 40.37 326 LEU A O 1
ATOM 760 N N . GLY A 1 108 ? 103.085 51.951 -3.602 1.00 46.10 327 GLY A N 1
ATOM 761 C CA . GLY A 1 108 ? 104.155 50.961 -3.593 1.00 30.43 327 GLY A CA 1
ATOM 762 C C . GLY A 1 108 ? 104.062 49.912 -2.486 1.00 30.03 327 GLY A C 1
ATOM 763 O O . GLY A 1 108 ? 105.075 49.457 -1.971 1.00 34.67 327 GLY A O 1
ATOM 764 N N . LEU A 1 109 ? 102.845 49.505 -2.131 1.00 30.54 328 LEU A N 1
ATOM 765 C CA . LEU A 1 109 ? 102.631 48.555 -1.035 1.00 29.40 328 LEU A CA 1
ATOM 766 C C . LEU A 1 109 ? 102.048 47.234 -1.548 1.00 29.64 328 LEU A C 1
ATOM 767 O O . LEU A 1 109 ? 101.667 47.135 -2.710 1.00 43.68 328 LEU A O 1
ATOM 772 N N . ASP A 1 110 ? 101.987 46.230 -0.678 1.00 30.25 329 ASP A N 1
ATOM 773 C CA . ASP A 1 110 ? 101.614 44.862 -1.044 1.00 30.94 329 ASP A CA 1
ATOM 774 C C . ASP A 1 110 ? 100.139 44.729 -1.415 1.00 37.55 329 ASP A C 1
ATOM 775 O O . ASP A 1 110 ? 99.274 45.278 -0.745 1.00 35.43 329 ASP A O 1
ATOM 780 N N . LYS A 1 111 ? 99.870 43.982 -2.488 1.00 51.45 330 LYS A N 1
ATOM 781 C CA . LYS A 1 111 ? 98.524 43.834 -3.047 1.00 42.18 330 LYS A CA 1
ATOM 782 C C . LYS A 1 111 ? 97.953 42.453 -2.853 1.00 38.72 330 LYS A C 1
ATOM 783 O O . LYS A 1 111 ? 96.768 42.248 -3.068 1.00 49.97 330 LYS A O 1
ATOM 789 N N . ARG A 1 112 ? 98.778 41.486 -2.478 1.00 46.09 331 ARG A N 1
ATOM 790 C CA . ARG A 1 112 ? 98.396 40.107 -2.776 1.00 51.09 331 ARG A CA 1
ATOM 791 C C . ARG A 1 112 ? 97.429 39.385 -1.832 1.00 58.68 331 ARG A C 1
ATOM 792 O O . ARG A 1 112 ? 97.035 38.248 -2.104 1.00 66.54 331 ARG A O 1
ATOM 800 N N . GLN A 1 113 ? 97.024 40.027 -0.743 1.00 53.54 332 GLN A N 1
ATOM 801 C CA . GLN A 1 113 ? 96.011 39.426 0.114 1.00 41.37 332 GLN A CA 1
ATOM 802 C C . GLN A 1 113 ? 94.668 39.984 -0.288 1.00 37.87 332 GLN A C 1
ATOM 803 O O . GLN A 1 113 ? 93.647 39.303 -0.230 1.00 41.46 332 GLN A O 1
ATOM 809 N N . SER A 1 114 ? 94.694 41.239 -0.704 1.00 40.17 333 SER A N 1
ATOM 810 C CA . SER A 1 114 ? 93.521 41.902 -1.230 1.00 44.67 333 SER A CA 1
ATOM 811 C C . SER A 1 114 ? 93.189 41.382 -2.629 1.00 49.56 333 SER A C 1
ATOM 812 O O . SER A 1 114 ? 92.022 41.294 -3.012 1.00 38.81 333 SER A O 1
ATOM 815 N N . GLU A 1 115 ? 94.232 41.048 -3.382 1.00 51.83 334 GLU A N 1
ATOM 816 C CA . GLU A 1 115 ? 94.087 40.445 -4.700 1.00 52.42 334 GLU A CA 1
ATOM 817 C C . GLU A 1 115 ? 93.474 39.066 -4.568 1.00 55.48 334 GLU A C 1
ATOM 818 O O . GLU A 1 115 ? 92.398 38.803 -5.094 1.00 61.43 334 GLU A O 1
ATOM 824 N N . ALA A 1 116 ? 94.168 38.191 -3.849 1.00 51.76 335 ALA A N 1
ATOM 825 C CA . ALA A 1 116 ? 93.753 36.802 -3.706 1.00 49.52 335 ALA A CA 1
ATOM 826 C C . ALA A 1 116 ? 92.324 36.684 -3.214 1.00 48.11 335 ALA A C 1
ATOM 827 O O . ALA A 1 116 ? 91.628 35.725 -3.544 1.00 58.30 335 ALA A O 1
ATOM 829 N N . GLN A 1 117 ? 91.881 37.669 -2.442 1.00 47.35 336 GLN A N 1
ATOM 830 C CA . GLN A 1 117 ? 90.522 37.652 -1.912 1.00 44.04 336 GLN A CA 1
ATOM 831 C C . GLN A 1 117 ? 89.518 38.069 -2.977 1.00 44.11 336 GLN A C 1
ATOM 832 O O . GLN A 1 117 ? 88.415 37.535 -3.032 1.00 47.34 336 GLN A O 1
ATOM 838 N N . LEU A 1 118 ? 89.907 39.028 -3.814 1.00 51.67 337 LEU A N 1
ATOM 839 C CA . LEU A 1 118 ? 89.082 39.450 -4.948 1.00 56.39 337 LEU A CA 1
ATOM 840 C C . LEU A 1 118 ? 89.051 38.393 -6.069 1.00 57.10 337 LEU A C 1
ATOM 841 O O . LEU A 1 118 ? 88.110 38.345 -6.844 1.00 51.56 337 LEU A O 1
ATOM 846 N N . GLN A 1 119 ? 90.073 37.546 -6.151 1.00 56.47 338 GLN A N 1
ATOM 847 C CA . GLN A 1 119 ? 90.089 36.494 -7.164 1.00 55.54 338 GLN A CA 1
ATOM 848 C C . GLN A 1 119 ? 89.467 35.198 -6.656 1.00 57.58 338 GLN A C 1
ATOM 849 O O . GLN A 1 119 ? 89.512 34.176 -7.338 1.00 61.01 338 GLN A O 1
ATOM 855 N N . ALA A 1 120 ? 88.907 35.237 -5.454 1.00 51.66 339 ALA A N 1
ATOM 856 C CA . ALA A 1 120 ? 88.203 34.089 -4.912 1.00 46.54 339 ALA A CA 1
ATOM 857 C C . ALA A 1 120 ? 86.720 34.383 -4.947 1.00 53.92 339 ALA A C 1
ATOM 858 O O . ALA A 1 120 ? 85.905 33.483 -5.157 1.00 61.51 339 ALA A O 1
ATOM 860 N N . LEU A 1 121 ? 86.378 35.653 -4.744 1.00 51.00 340 LEU A N 1
ATOM 861 C CA . LEU A 1 121 ? 85.012 36.139 -4.942 1.00 50.00 340 LEU A CA 1
ATOM 862 C C . LEU A 1 121 ? 84.627 36.058 -6.418 1.00 56.27 340 LEU A C 1
ATOM 863 O O . LEU A 1 121 ? 83.446 35.961 -6.762 1.00 63.09 340 LEU A O 1
ATOM 868 N N . GLN A 1 122 ? 85.633 36.115 -7.286 1.00 58.43 341 GLN A N 1
ATOM 869 C CA . GLN A 1 122 ? 85.421 36.012 -8.724 1.00 64.39 341 GLN A CA 1
ATOM 870 C C . GLN A 1 122 ? 85.414 34.542 -9.188 1.00 73.58 341 GLN A C 1
ATOM 871 O O . GLN A 1 122 ? 84.549 34.144 -9.966 1.00 79.55 341 GLN A O 1
ATOM 877 N N . GLU A 1 123 ? 86.356 33.743 -8.682 1.00 76.62 342 GLU A N 1
ATOM 878 C CA . GLU A 1 123 ? 86.453 32.312 -8.994 1.00 82.89 342 GLU A CA 1
ATOM 879 C C . GLU A 1 123 ? 85.343 31.465 -8.383 1.00 89.36 342 GLU A C 1
ATOM 880 O O . GLU A 1 123 ? 85.309 30.244 -8.568 1.00 98.90 342 GLU A O 1
ATOM 886 N N . ALA A 1 124 ? 84.459 32.108 -7.631 1.00 84.90 343 ALA A N 1
ATOM 887 C CA . ALA A 1 124 ? 83.345 31.421 -6.995 1.00 79.27 343 ALA A CA 1
ATOM 888 C C . ALA A 1 124 ? 82.034 32.122 -7.332 1.00 83.16 343 ALA A C 1
ATOM 889 O O . ALA A 1 124 ? 80.966 31.714 -6.873 1.00 90.36 343 ALA A O 1
ATOM 891 N N . GLY A 1 125 ? 82.122 33.180 -8.136 1.00 76.41 344 GLY A N 1
ATOM 892 C CA . GLY A 1 125 ? 80.948 33.839 -8.687 1.00 63.61 344 GLY A CA 1
ATOM 893 C C . GLY A 1 125 ? 80.303 34.984 -7.922 1.00 55.66 344 GLY A C 1
ATOM 894 O O . GLY A 1 125 ? 79.250 35.455 -8.338 1.00 54.59 344 GLY A O 1
ATOM 895 N N . LEU A 1 126 ? 80.914 35.463 -6.838 1.00 52.05 345 LEU A N 1
ATOM 896 C CA . LEU A 1 126 ? 80.227 36.431 -5.966 1.00 49.60 345 LEU A CA 1
ATOM 897 C C . LEU A 1 126 ? 80.306 37.911 -6.377 1.00 47.03 345 LEU A C 1
ATOM 898 O O . LEU A 1 126 ? 79.641 38.769 -5.780 1.00 44.18 345 LEU A O 1
ATOM 903 N N . THR A 1 127 ? 81.111 38.204 -7.395 1.00 39.86 346 THR A N 1
ATOM 904 C CA . THR A 1 127 ? 81.204 39.554 -7.933 1.00 37.91 346 THR A CA 1
ATOM 905 C C . THR A 1 127 ? 81.744 39.468 -9.365 1.00 43.85 346 THR A C 1
ATOM 906 O O . THR A 1 127 ? 82.329 38.462 -9.752 1.00 48.36 346 THR A O 1
ATOM 910 N N . SER A 1 128 ? 81.560 40.521 -10.152 1.00 45.68 347 SER A N 1
ATOM 911 C CA . SER A 1 128 ? 82.029 40.524 -11.535 1.00 50.76 347 SER A CA 1
ATOM 912 C C . SER A 1 128 ? 83.541 40.685 -11.637 1.00 54.89 347 SER A C 1
ATOM 913 O O . SER A 1 128 ? 84.147 41.344 -10.795 1.00 67.16 347 SER A O 1
ATOM 916 N N . THR A 1 129 ? 84.169 40.084 -12.644 1.00 41.75 348 THR A N 1
ATOM 917 C CA . THR A 1 129 ? 85.481 40.592 -13.032 1.00 49.59 348 THR A CA 1
ATOM 918 C C . THR A 1 129 ? 85.157 41.928 -13.731 1.00 65.30 348 THR A C 1
ATOM 919 O O . THR A 1 129 ? 84.019 42.123 -14.166 1.00 76.79 348 THR A O 1
ATOM 923 N N . PRO A 1 130 ? 86.144 42.821 -13.879 1.00 69.20 349 PRO A N 1
ATOM 924 C CA . PRO A 1 130 ? 86.036 44.100 -13.162 1.00 62.88 349 PRO A CA 1
ATOM 925 C C . PRO A 1 130 ? 84.813 44.175 -12.224 1.00 58.14 349 PRO A C 1
ATOM 926 O O . PRO A 1 130 ? 83.667 44.205 -12.667 1.00 58.55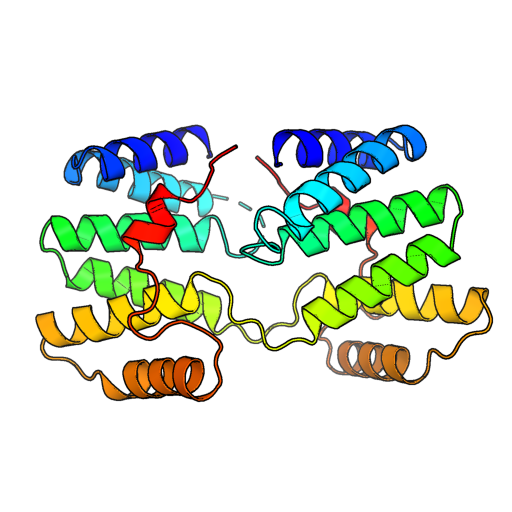 349 PRO A O 1
ATOM 930 N N . PRO A 1 131 ? 85.069 44.203 -10.910 1.00 51.07 350 PRO A N 1
ATOM 931 C CA . PRO A 1 131 ? 84.036 44.384 -9.880 1.00 41.10 350 PRO A CA 1
ATOM 932 C C . PRO A 1 131 ? 83.464 45.791 -9.983 1.00 39.37 350 PRO A C 1
ATOM 933 O O . PRO A 1 131 ? 84.098 46.637 -10.605 1.00 47.31 350 PRO A O 1
ATOM 937 N N . PRO A 1 132 ? 82.282 46.042 -9.400 1.00 45.20 351 PRO A N 1
ATOM 938 C CA . PRO A 1 132 ? 81.741 47.407 -9.364 1.00 45.25 351 PRO A CA 1
ATOM 939 C C . PRO A 1 132 ? 82.711 48.309 -8.630 1.00 40.33 351 PRO A C 1
ATOM 940 O O . PRO A 1 132 ? 83.540 47.823 -7.869 1.00 43.37 351 PRO A O 1
ATOM 944 N N . SER A 1 133 ? 82.630 49.609 -8.843 1.00 42.14 352 SER A N 1
ATOM 945 C CA . SER A 1 133 ? 83.615 50.462 -8.209 1.00 39.51 352 SER A CA 1
ATOM 946 C C . SER A 1 133 ? 82.998 51.221 -7.052 1.00 35.11 352 SER A C 1
ATOM 947 O O . SER A 1 133 ? 81.775 51.280 -6.912 1.00 40.71 352 SER A O 1
ATOM 950 N N . LEU A 1 134 ? 83.873 51.788 -6.227 1.00 37.06 353 LEU A N 1
ATOM 951 C CA . LEU A 1 134 ? 83.486 52.577 -5.076 1.00 38.74 353 LEU A CA 1
ATOM 952 C C . LEU A 1 134 ? 82.611 53.742 -5.516 1.00 41.08 353 LEU A C 1
ATOM 953 O O . LEU A 1 134 ? 81.563 54.009 -4.929 1.00 48.26 353 LEU A O 1
ATOM 958 N N . LYS A 1 135 ? 83.040 54.402 -6.584 1.00 43.58 354 LYS A N 1
ATOM 959 C CA . LYS A 1 135 ? 82.329 55.532 -7.171 1.00 34.79 354 LYS A CA 1
ATOM 960 C C . LYS A 1 135 ? 80.978 55.133 -7.783 1.00 41.24 354 LYS A C 1
ATOM 961 O O . LYS A 1 135 ? 79.987 55.852 -7.626 1.00 37.17 354 LYS A O 1
ATOM 967 N N . GLU A 1 136 ? 80.946 53.997 -8.483 1.00 44.83 355 GLU A N 1
ATOM 968 C CA . GLU A 1 136 ? 79.703 53.463 -9.052 1.00 46.23 355 GLU A CA 1
ATOM 969 C C . GLU A 1 136 ? 78.632 53.277 -7.978 1.00 43.95 355 GLU A C 1
ATOM 970 O O . GLU A 1 136 ? 77.512 53.771 -8.108 1.00 52.02 355 GLU A O 1
ATOM 976 N N . LEU A 1 137 ? 78.986 52.561 -6.918 1.00 45.41 356 LEU A N 1
ATOM 977 C CA . LEU A 1 137 ? 78.045 52.281 -5.837 1.00 49.07 356 LEU A CA 1
ATOM 978 C C . LEU A 1 137 ? 77.704 53.544 -5.064 1.00 42.33 356 LEU A C 1
ATOM 979 O O . LEU A 1 137 ? 76.587 53.700 -4.577 1.00 44.53 356 LEU A O 1
ATOM 984 N N . LEU A 1 138 ? 78.668 54.453 -4.978 1.00 44.90 357 LEU A N 1
ATOM 985 C CA . LEU A 1 138 ? 78.445 55.743 -4.348 1.00 47.06 357 LEU A CA 1
ATOM 986 C C . LEU A 1 138 ? 77.268 56.495 -4.965 1.00 54.73 357 LEU A C 1
ATOM 987 O O . LEU A 1 138 ? 76.334 56.868 -4.262 1.00 60.59 357 LEU A O 1
ATOM 992 N N . ILE A 1 139 ? 77.300 56.697 -6.280 1.00 60.86 358 ILE A N 1
ATOM 993 C CA . ILE A 1 139 ? 76.247 57.456 -6.965 1.00 53.07 358 ILE A CA 1
ATOM 994 C C . ILE A 1 139 ? 74.913 56.698 -7.127 1.00 54.77 358 ILE A C 1
ATOM 995 O O . ILE A 1 139 ? 73.841 57.304 -7.092 1.00 57.22 358 ILE A O 1
ATOM 1000 N N . LYS A 1 140 ? 74.976 55.380 -7.300 1.00 59.22 359 LYS A N 1
ATOM 1001 C CA . LYS A 1 140 ? 73.767 54.579 -7.515 1.00 61.44 359 LYS A CA 1
ATOM 1002 C C . LYS A 1 140 ? 72.962 54.356 -6.244 1.00 65.97 359 LYS A C 1
ATOM 1003 O O . LYS A 1 140 ? 71.784 54.007 -6.304 1.00 66.56 359 LYS A O 1
ATOM 1009 N N . GLU A 1 141 ? 73.603 54.553 -5.097 1.00 65.38 360 GLU A N 1
ATOM 1010 C CA . GLU A 1 141 ? 72.922 54.440 -3.817 1.00 53.80 360 GLU A CA 1
ATOM 1011 C C . GLU A 1 141 ? 71.849 55.521 -3.669 1.00 54.57 360 GLU A C 1
ATOM 1012 O O . GLU A 1 141 ? 72.127 56.713 -3.848 1.00 49.23 360 GLU A O 1
ATOM 1018 N N . VAL A 1 142 ? 70.625 55.106 -3.348 1.00 59.86 361 VAL A N 1
ATOM 1019 C CA . VAL A 1 142 ? 69.536 56.049 -3.130 1.00 60.55 361 VAL A CA 1
ATOM 1020 C C . VAL A 1 142 ? 69.471 56.467 -1.662 1.00 57.43 361 VAL A C 1
ATOM 1021 O O . VAL A 1 142 ? 69.448 55.617 -0.771 1.00 62.47 361 VAL A O 1
ATOM 1025 N N . LEU A 1 143 ? 69.442 57.777 -1.418 1.00 52.94 362 LEU A N 1
ATOM 1026 C CA . LEU A 1 143 ? 69.326 58.312 -0.056 1.00 64.81 362 LEU A CA 1
ATOM 1027 C C . LEU A 1 143 ? 67.902 58.858 0.176 1.00 73.88 362 LEU A C 1
ATOM 1028 O O . LEU A 1 143 ? 67.632 60.048 0.037 1.00 77.43 362 LEU A O 1
ATOM 1033 N N . ASP A 1 144 ? 67.019 57.950 0.587 1.00 77.89 363 ASP A N 1
ATOM 1034 C CA . ASP A 1 144 ? 65.601 57.950 0.200 1.00 85.75 363 ASP A CA 1
ATOM 1035 C C . ASP A 1 144 ? 64.662 58.974 0.853 1.00 84.41 363 ASP A C 1
ATOM 1036 O O . ASP A 1 144 ? 64.841 59.373 2.005 1.00 83.50 363 ASP A O 1
ATOM 1041 N N . VAL B 1 11 ? 71.452 62.807 10.018 1.00 78.73 230 VAL B N 1
ATOM 1042 C CA . VAL B 1 11 ? 72.729 62.841 9.303 1.00 82.71 230 VAL B CA 1
ATOM 1043 C C . VAL B 1 11 ? 72.511 62.830 7.798 1.00 87.52 230 VAL B C 1
ATOM 1044 O O . VAL B 1 11 ? 73.386 63.223 7.027 1.00 89.18 230 VAL B O 1
ATOM 1048 N N . LEU B 1 12 ? 71.333 62.377 7.386 1.00 86.01 231 LEU B N 1
ATOM 1049 C CA . LEU B 1 12 ? 71.059 62.156 5.970 1.00 75.78 231 LEU B CA 1
ATOM 1050 C C . LEU B 1 12 ? 71.153 63.402 5.075 1.00 75.10 231 LEU B C 1
ATOM 1051 O O . LEU B 1 12 ? 71.705 63.308 3.983 1.00 66.48 231 LEU B O 1
ATOM 1056 N N . PRO B 1 13 ? 70.624 64.564 5.528 1.00 86.53 232 PRO B N 1
ATOM 1057 C CA . PRO B 1 13 ? 70.845 65.808 4.774 1.00 94.73 232 PRO B CA 1
ATOM 1058 C C . PRO B 1 13 ? 72.304 66.035 4.355 1.00 98.50 232 PRO B C 1
ATOM 1059 O O . PRO B 1 13 ? 72.556 66.376 3.201 1.00 98.20 232 PRO B O 1
ATOM 1063 N N . GLU B 1 14 ? 73.239 65.836 5.282 1.00 99.70 233 GLU B N 1
ATOM 1064 C CA . GLU B 1 14 ? 74.669 65.987 5.002 1.00 94.44 233 GLU B CA 1
ATOM 1065 C C . GLU B 1 14 ? 75.208 64.959 4.006 1.00 77.64 233 GLU B C 1
ATOM 1066 O O . GLU B 1 14 ? 76.098 65.273 3.217 1.00 74.37 233 GLU B O 1
ATOM 1072 N N . LEU B 1 15 ? 74.680 63.737 4.050 1.00 68.46 234 LEU B N 1
ATOM 1073 C CA . LEU B 1 15 ? 75.153 62.671 3.166 1.00 57.43 234 LEU B CA 1
ATOM 1074 C C . LEU B 1 15 ? 74.663 62.838 1.732 1.00 65.11 234 LEU B C 1
ATOM 1075 O O . LEU B 1 15 ? 75.422 62.636 0.788 1.00 71.82 234 LEU B O 1
ATOM 1080 N N . ARG B 1 16 ? 73.397 63.197 1.561 1.00 66.79 235 ARG B N 1
ATOM 1081 C CA . ARG B 1 16 ? 72.873 63.391 0.216 1.00 69.54 235 ARG B CA 1
ATOM 1082 C C . ARG B 1 16 ? 73.484 64.629 -0.448 1.00 66.65 235 ARG B C 1
ATOM 1083 O O . ARG B 1 16 ? 73.618 64.680 -1.673 1.00 65.08 235 ARG B O 1
ATOM 1091 N N . ARG B 1 17 ? 73.868 65.608 0.373 1.00 63.18 236 ARG B N 1
ATOM 1092 C CA . ARG B 1 17 ? 74.503 66.845 -0.091 1.00 67.26 236 ARG B CA 1
ATOM 1093 C C . ARG B 1 17 ? 75.943 66.552 -0.503 1.00 71.14 236 ARG B C 1
ATOM 1094 O O . ARG B 1 17 ? 76.471 67.137 -1.454 1.00 71.98 236 ARG B O 1
ATOM 1102 N N . ALA B 1 18 ? 76.571 65.639 0.237 1.00 72.28 237 ALA B N 1
ATOM 1103 C CA . ALA B 1 18 ? 77.912 65.158 -0.073 1.00 65.08 237 ALA B CA 1
ATOM 1104 C C . ALA B 1 18 ? 77.909 64.318 -1.354 1.00 61.59 237 ALA B C 1
ATOM 1105 O O . ALA B 1 18 ? 78.759 64.506 -2.228 1.00 64.90 237 ALA B O 1
ATOM 1107 N N . GLN B 1 19 ? 76.945 63.405 -1.466 1.00 50.04 238 GLN B N 1
ATOM 1108 C CA . GLN B 1 19 ? 76.795 62.573 -2.662 1.00 48.17 238 GLN B CA 1
ATOM 1109 C C . GLN B 1 19 ? 76.626 63.380 -3.957 1.00 54.53 238 GLN B C 1
ATOM 1110 O O . GLN B 1 19 ? 77.188 63.034 -4.997 1.00 53.23 238 GLN B O 1
ATOM 1116 N N . SER B 1 20 ? 75.864 64.465 -3.893 1.00 59.75 239 SER B N 1
ATOM 1117 C CA . SER B 1 20 ? 75.582 65.238 -5.096 1.00 61.73 239 SER B CA 1
ATOM 1118 C C . SER B 1 20 ? 76.801 66.034 -5.579 1.00 55.73 239 SER B C 1
ATOM 1119 O O . SER B 1 20 ? 76.994 66.205 -6.787 1.00 55.09 239 SER B O 1
ATOM 1122 N N . LEU B 1 21 ? 77.623 66.509 -4.645 1.00 50.68 240 LEU B N 1
ATOM 1123 C CA . LEU B 1 21 ? 78.859 67.209 -5.009 1.00 50.90 240 LEU B CA 1
ATOM 1124 C C . LEU B 1 21 ? 79.911 66.242 -5.576 1.00 54.85 240 LEU B C 1
ATOM 1125 O O . LEU B 1 21 ? 80.731 66.631 -6.424 1.00 54.42 240 LEU B O 1
ATOM 1130 N N . THR B 1 22 ? 79.877 64.993 -5.099 1.00 55.61 241 THR B N 1
ATOM 1131 C CA . THR B 1 22 ? 80.788 63.929 -5.553 1.00 54.27 241 THR B CA 1
ATOM 1132 C C . THR B 1 22 ? 80.452 63.535 -6.988 1.00 51.71 241 THR B C 1
ATOM 1133 O O . THR B 1 22 ? 81.344 63.381 -7.832 1.00 50.63 241 THR B O 1
ATOM 1137 N N . CYS B 1 23 ? 79.155 63.403 -7.256 1.00 49.14 242 CYS B N 1
ATOM 1138 C CA . CYS B 1 23 ? 78.654 63.208 -8.616 1.00 55.44 242 CYS B CA 1
ATOM 1139 C C . CYS B 1 23 ? 78.907 64.423 -9.547 1.00 51.47 242 CYS B C 1
ATOM 1140 O O . CYS B 1 23 ? 79.222 64.239 -10.723 1.00 54.89 242 CYS B O 1
ATOM 1143 N N . THR B 1 24 ? 78.798 65.647 -9.018 1.00 51.16 243 THR B N 1
ATOM 1144 C CA . THR B 1 24 ? 79.146 66.886 -9.758 1.00 46.83 243 THR B CA 1
ATOM 1145 C C . THR B 1 24 ? 80.660 67.063 -10.019 1.00 44.28 243 THR B C 1
ATOM 1146 O O . THR B 1 24 ? 81.080 67.841 -10.882 1.00 50.30 243 THR B O 1
ATOM 1150 N N . GLY B 1 25 ? 81.486 66.337 -9.274 1.00 47.06 244 GLY B N 1
ATOM 1151 C CA . GLY B 1 25 ? 82.923 66.423 -9.459 1.00 45.56 244 GLY B CA 1
ATOM 1152 C C . GLY B 1 25 ? 83.606 67.461 -8.581 1.00 47.30 244 GLY B C 1
ATOM 1153 O O . GLY B 1 25 ? 84.778 67.781 -8.782 1.00 50.88 244 GLY B O 1
ATOM 1154 N N . LEU B 1 26 ? 82.875 67.991 -7.606 1.00 50.55 245 LEU B N 1
ATOM 1155 C CA . LEU B 1 26 ? 83.434 68.972 -6.678 1.00 47.90 245 LEU B CA 1
ATOM 1156 C C . LEU B 1 26 ? 83.922 68.218 -5.442 1.00 40.20 245 LEU B C 1
ATOM 1157 O O . LEU B 1 26 ? 83.197 68.051 -4.469 1.00 46.88 245 LEU B O 1
ATOM 1162 N N . TYR B 1 27 ? 85.160 67.748 -5.482 1.00 40.51 246 TYR B N 1
ATOM 1163 C CA . TYR B 1 27 ? 85.592 66.759 -4.503 1.00 40.33 246 TYR B CA 1
ATOM 1164 C C . TYR B 1 27 ? 86.022 67.378 -3.190 1.00 42.23 246 TYR B C 1
ATOM 1165 O O . TYR B 1 27 ? 85.662 66.884 -2.121 1.00 47.17 246 TYR B O 1
ATOM 1174 N N . ARG B 1 28 ? 86.762 68.476 -3.275 1.00 43.04 247 ARG B N 1
ATOM 1175 C CA . ARG B 1 28 ? 87.172 69.196 -2.084 1.00 48.51 247 ARG B CA 1
ATOM 1176 C C . ARG B 1 28 ? 85.963 69.583 -1.225 1.00 54.23 247 ARG B C 1
ATOM 1177 O O . ARG B 1 28 ? 85.940 69.309 -0.025 1.00 53.90 247 ARG B O 1
ATOM 1185 N N . GLU B 1 29 ? 84.960 70.194 -1.857 1.00 55.49 248 GLU B N 1
ATOM 1186 C CA . GLU B 1 29 ? 83.697 70.547 -1.195 1.00 57.18 248 GLU B CA 1
ATOM 1187 C C . GLU B 1 29 ? 82.972 69.347 -0.588 1.00 56.18 248 GLU B C 1
ATOM 1188 O O . GLU B 1 29 ? 82.509 69.399 0.555 1.00 52.08 248 GLU B O 1
ATOM 1194 N N . ALA B 1 30 ? 82.876 68.271 -1.362 1.00 59.02 249 ALA B N 1
ATOM 1195 C CA . ALA B 1 30 ? 82.204 67.053 -0.915 1.00 53.40 249 ALA B CA 1
ATOM 1196 C C . ALA B 1 30 ? 82.984 66.336 0.184 1.00 55.30 249 ALA B C 1
ATOM 1197 O O . ALA B 1 30 ? 82.387 65.712 1.055 1.00 53.82 249 ALA B O 1
ATOM 1199 N N . LEU B 1 31 ? 84.314 66.415 0.142 1.00 52.28 250 LEU B N 1
ATOM 1200 C CA . LEU B 1 31 ? 85.132 65.771 1.173 1.00 53.61 250 LEU B CA 1
ATOM 1201 C C . LEU B 1 31 ? 84.841 66.386 2.537 1.00 49.03 250 LEU B C 1
ATOM 1202 O O . LEU B 1 31 ? 84.731 65.679 3.535 1.00 47.04 250 LEU B O 1
ATOM 1207 N N . ALA B 1 32 ? 84.725 67.711 2.549 1.00 54.09 251 ALA B N 1
ATOM 1208 C CA . ALA B 1 32 ? 84.472 68.480 3.759 1.00 52.88 251 ALA B CA 1
ATOM 1209 C C . ALA B 1 32 ? 83.185 68.024 4.419 1.00 54.73 251 ALA B C 1
ATOM 1210 O O . ALA B 1 32 ? 83.125 67.883 5.644 1.00 60.25 251 ALA B O 1
ATOM 1212 N N . LEU B 1 33 ? 82.168 67.784 3.594 1.00 52.81 252 LEU B N 1
ATOM 1213 C CA . LEU B 1 33 ? 80.894 67.234 4.053 1.00 50.38 252 LEU B CA 1
ATOM 1214 C C . LEU B 1 33 ? 80.977 65.754 4.471 1.00 52.47 252 LEU B C 1
ATOM 1215 O O . LEU B 1 33 ? 80.430 65.381 5.507 1.00 54.19 252 LEU B O 1
ATOM 1220 N N . TRP B 1 34 ? 81.637 64.908 3.678 1.00 55.33 253 TRP B N 1
ATOM 1221 C CA . TRP B 1 34 ? 81.751 63.490 4.043 1.00 52.73 253 TRP B CA 1
ATOM 1222 C C . TRP B 1 34 ? 82.436 63.356 5.399 1.00 55.38 253 TRP B C 1
ATOM 1223 O O . TRP B 1 34 ? 81.987 62.604 6.265 1.00 49.16 253 TRP B O 1
ATOM 1234 N N . ALA B 1 35 ? 83.521 64.107 5.572 1.00 54.11 254 ALA B N 1
ATOM 1235 C CA . ALA B 1 35 ? 84.318 64.054 6.791 1.00 53.62 254 ALA B CA 1
ATOM 1236 C C . ALA B 1 35 ? 83.535 64.518 8.016 1.00 58.66 254 ALA B C 1
ATOM 1237 O O . ALA B 1 35 ? 83.712 63.984 9.110 1.00 58.93 254 ALA B O 1
ATOM 1239 N N . ASN B 1 36 ? 82.671 65.512 7.832 1.00 67.21 255 ASN B N 1
ATOM 1240 C CA . ASN B 1 36 ? 81.837 65.996 8.928 1.00 67.60 255 ASN B CA 1
ATOM 1241 C C . ASN B 1 36 ? 80.709 65.019 9.248 1.00 66.25 255 ASN B C 1
ATOM 1242 O O . ASN B 1 36 ? 80.334 64.838 10.407 1.00 68.84 255 ASN B O 1
ATOM 1247 N N . ALA B 1 37 ? 80.178 64.389 8.208 1.00 57.24 256 ALA B N 1
ATOM 1248 C CA . ALA B 1 37 ? 79.156 63.368 8.366 1.00 53.22 256 ALA B CA 1
ATOM 1249 C C . ALA B 1 37 ? 79.718 62.144 9.082 1.00 51.34 256 ALA B C 1
ATOM 1250 O O . ALA B 1 37 ? 78.983 61.425 9.749 1.00 59.74 256 ALA B O 1
ATOM 1252 N N . TRP B 1 38 ? 81.022 61.917 8.940 1.00 46.40 257 TRP B N 1
ATOM 1253 C CA . TRP B 1 38 ? 81.692 60.795 9.592 1.00 54.49 257 TRP B CA 1
ATOM 1254 C C . TRP B 1 38 ? 81.779 61.001 11.101 1.00 68.90 257 TRP B C 1
ATOM 1255 O O . TRP B 1 38 ? 81.473 60.097 11.881 1.00 75.76 257 TRP B O 1
ATOM 1266 N N . GLN B 1 39 ? 82.200 62.194 11.509 1.00 68.48 258 GLN B N 1
ATOM 1267 C CA . GLN B 1 39 ? 82.399 62.466 12.924 1.00 71.82 258 GLN B CA 1
ATOM 1268 C C . GLN B 1 39 ? 81.090 62.791 13.657 1.00 72.61 258 GLN B C 1
ATOM 1269 O O . GLN B 1 39 ? 81.078 62.888 14.886 1.00 72.89 258 GLN B O 1
ATOM 1275 N N . LEU B 1 40 ? 79.993 62.953 12.915 1.00 67.79 259 LEU B N 1
ATOM 1276 C CA . LEU B 1 40 ? 78.672 63.083 13.540 1.00 68.06 259 LEU B CA 1
ATOM 1277 C C . LEU B 1 40 ? 78.070 61.703 13.817 1.00 66.18 259 LEU B C 1
ATOM 1278 O O . LEU B 1 40 ? 77.239 61.544 14.712 1.00 73.98 259 LEU B O 1
ATOM 1283 N N . GLN B 1 41 ? 78.505 60.714 13.042 1.00 55.96 260 GLN B N 1
ATOM 1284 C CA . GLN B 1 41 ? 78.110 59.330 13.241 1.00 59.39 260 GLN B CA 1
ATOM 1285 C C . GLN B 1 41 ? 78.931 58.725 14.359 1.00 68.52 260 GLN B C 1
ATOM 1286 O O . GLN B 1 41 ? 78.605 57.657 14.890 1.00 69.83 260 GLN B O 1
ATOM 1292 N N . THR B 1 42 ? 80.010 59.416 14.699 1.00 73.48 261 THR B N 1
ATOM 1293 C CA . THR B 1 42 ? 80.782 59.094 15.887 1.00 80.97 261 THR B CA 1
ATOM 1294 C C . THR B 1 42 ? 79.977 59.464 17.149 1.00 88.80 261 THR B C 1
ATOM 1295 O O . THR B 1 42 ? 80.060 58.785 18.174 1.00 90.93 261 THR B O 1
ATOM 1299 N N . GLN B 1 43 ? 79.182 60.530 17.058 1.00 89.81 262 GLN B N 1
ATOM 1300 C CA . GLN B 1 43 ? 78.340 60.981 18.171 1.00 88.60 262 GLN B CA 1
ATOM 1301 C C . GLN B 1 43 ? 76.932 60.379 18.130 1.00 81.65 262 GLN B C 1
ATOM 1302 O O . GLN B 1 43 ? 76.737 59.241 17.701 1.00 79.20 262 GLN B O 1
ATOM 1308 N N . GLY B 1 49 ? 74.920 48.734 12.579 1.00 81.08 268 GLY B N 1
ATOM 1309 C CA . GLY B 1 49 ? 74.559 48.370 11.218 1.00 86.40 268 GLY B CA 1
ATOM 1310 C C . GLY B 1 49 ? 75.416 49.075 10.178 1.00 87.16 268 GLY B C 1
ATOM 1311 O O . GLY B 1 49 ? 75.146 50.229 9.835 1.00 78.82 268 GLY B O 1
ATOM 1312 N N . PRO B 1 50 ? 76.437 48.368 9.648 1.00 92.08 269 PRO B N 1
ATOM 1313 C CA . PRO B 1 50 ? 77.479 48.947 8.787 1.00 92.86 269 PRO B CA 1
ATOM 1314 C C . PRO B 1 50 ? 76.981 49.216 7.370 1.00 94.75 269 PRO B C 1
ATOM 1315 O O . PRO B 1 50 ? 77.021 48.335 6.511 1.00 99.06 269 PRO B O 1
ATOM 1319 N N . ASP B 1 51 ? 76.499 50.431 7.141 1.00 87.26 270 ASP B N 1
ATOM 1320 C CA . ASP B 1 51 ? 76.038 50.834 5.820 1.00 78.57 270 ASP B CA 1
ATOM 1321 C C . ASP B 1 51 ? 76.243 52.323 5.630 1.00 67.19 270 ASP B C 1
ATOM 1322 O O . ASP B 1 51 ? 76.891 52.741 4.675 1.00 68.47 270 ASP B O 1
ATOM 1327 N N . ARG B 1 52 ? 75.696 53.126 6.536 1.00 57.65 271 ARG B N 1
ATOM 1328 C CA . ARG B 1 52 ? 76.086 54.534 6.581 1.00 60.11 271 ARG B CA 1
ATOM 1329 C C . ARG B 1 52 ? 77.607 54.714 6.771 1.00 53.59 271 ARG B C 1
ATOM 1330 O O . ARG B 1 52 ? 78.214 55.486 6.024 1.00 47.61 271 ARG B O 1
ATOM 1338 N N . PRO B 1 53 ? 78.223 54.002 7.753 1.00 48.11 272 PRO B N 1
ATOM 1339 C CA . PRO B 1 53 ? 79.692 54.026 7.856 1.00 45.06 272 PRO B CA 1
ATOM 1340 C C . PRO B 1 53 ? 80.400 53.603 6.568 1.00 38.97 272 PRO B C 1
ATOM 1341 O O . PRO B 1 53 ? 81.241 54.347 6.075 1.00 48.38 272 PRO B O 1
ATOM 1345 N N . LEU B 1 54 ? 80.068 52.430 6.041 1.00 36.66 273 LEU B N 1
ATOM 1346 C CA . LEU B 1 54 ? 80.654 51.966 4.787 1.00 36.11 273 LEU B CA 1
ATOM 1347 C C . LEU B 1 54 ? 80.534 52.983 3.655 1.00 37.81 273 LEU B C 1
ATOM 1348 O O . LEU B 1 54 ? 81.473 53.163 2.884 1.00 48.22 273 LEU B O 1
ATOM 1353 N N . LEU B 1 55 ? 79.391 53.664 3.587 1.00 39.13 274 LEU B N 1
ATOM 1354 C CA . LEU B 1 55 ? 79.118 54.642 2.536 1.00 28.11 274 LEU B CA 1
ATOM 1355 C C . LEU B 1 55 ? 79.856 55.952 2.755 1.00 37.76 274 LEU B C 1
ATOM 1356 O O . LEU B 1 55 ? 80.302 56.585 1.791 1.00 43.19 274 LEU B O 1
ATOM 1361 N N . THR B 1 56 ? 79.994 56.371 4.010 1.00 38.72 275 THR B N 1
ATOM 1362 C CA . THR B 1 56 ? 80.807 57.551 4.281 1.00 43.64 275 THR B CA 1
ATOM 1363 C C . THR B 1 56 ? 82.263 57.256 3.925 1.00 39.65 275 THR B C 1
ATOM 1364 O O . THR B 1 56 ? 82.950 58.093 3.334 1.00 46.22 275 THR B O 1
ATOM 1368 N N . LEU B 1 57 ? 82.722 56.052 4.269 1.00 31.40 276 LEU B N 1
ATOM 1369 C CA . LEU B 1 57 ? 84.107 55.658 4.006 1.00 31.99 276 LEU B CA 1
ATOM 1370 C C . LEU B 1 57 ? 84.369 55.572 2.493 1.00 31.39 276 LEU B C 1
ATOM 1371 O O . LEU B 1 57 ? 85.447 55.921 2.021 1.00 34.42 276 LEU B O 1
ATOM 1376 N N . ALA B 1 58 ? 83.358 55.143 1.742 1.00 29.67 277 ALA B N 1
ATOM 1377 C CA . ALA B 1 58 ? 83.412 55.158 0.287 1.00 30.63 277 ALA B CA 1
ATOM 1378 C C . ALA B 1 58 ? 83.415 56.590 -0.267 1.00 34.62 277 ALA B C 1
ATOM 1379 O O . ALA B 1 58 ? 84.031 56.869 -1.299 1.00 34.77 277 ALA B O 1
ATOM 1381 N N . GLY B 1 59 ? 82.729 57.494 0.424 1.00 32.00 278 GLY B N 1
ATOM 1382 C CA . GLY B 1 59 ? 82.724 58.892 0.037 1.00 36.57 278 GLY B CA 1
ATOM 1383 C C . GLY B 1 59 ? 84.095 59.504 0.261 1.00 35.73 278 GLY B C 1
ATOM 1384 O O . GLY B 1 59 ? 84.641 60.179 -0.615 1.00 39.00 278 GLY B O 1
ATOM 1385 N N . LEU B 1 60 ? 84.644 59.267 1.448 1.00 37.60 279 LEU B N 1
ATOM 1386 C CA . LEU B 1 60 ? 85.994 59.702 1.775 1.00 39.82 279 LEU B CA 1
ATOM 1387 C C . LEU B 1 60 ? 87.060 59.070 0.863 1.00 39.20 279 LEU B C 1
ATOM 1388 O O . LEU B 1 60 ? 87.935 59.768 0.363 1.00 37.50 279 LEU B O 1
ATOM 1393 N N . ALA B 1 61 ? 86.987 57.759 0.648 1.00 35.18 280 ALA B N 1
ATOM 1394 C CA . ALA B 1 61 ? 87.965 57.083 -0.205 1.00 32.11 280 ALA B CA 1
ATOM 1395 C C . ALA B 1 61 ? 87.926 57.571 -1.659 1.00 32.60 280 ALA B C 1
ATOM 1396 O O . ALA B 1 61 ? 88.966 57.645 -2.312 1.00 38.00 280 ALA B O 1
ATOM 1398 N N . VAL B 1 62 ? 86.737 57.904 -2.161 1.00 32.62 281 VAL B N 1
ATOM 1399 C CA . VAL B 1 62 ? 86.588 58.395 -3.538 1.00 29.35 281 VAL B CA 1
ATOM 1400 C C . VAL B 1 62 ? 87.077 59.834 -3.690 1.00 38.71 281 VAL B C 1
ATOM 1401 O O . VAL B 1 62 ? 87.724 60.170 -4.682 1.00 50.06 281 VAL B O 1
ATOM 1405 N N . CYS B 1 63 ? 86.814 60.668 -2.688 1.00 37.23 282 CYS B N 1
ATOM 1406 C CA . CYS B 1 63 ? 87.274 62.056 -2.721 1.00 29.52 282 CYS B CA 1
ATOM 1407 C C . CYS B 1 63 ? 88.773 62.214 -2.428 1.00 32.04 282 CYS B C 1
ATOM 1408 O O . CYS B 1 63 ? 89.460 62.989 -3.100 1.00 40.58 282 CYS B O 1
ATOM 1411 N N . HIS B 1 64 ? 89.282 61.489 -1.428 1.00 39.28 283 HIS B N 1
ATOM 1412 C CA . HIS B 1 64 ? 90.709 61.522 -1.110 1.00 33.00 283 HIS B CA 1
ATOM 1413 C C . HIS B 1 64 ? 91.506 61.128 -2.339 1.00 41.94 283 HIS B C 1
ATOM 1414 O O . HIS B 1 64 ? 92.516 61.747 -2.664 1.00 56.66 283 HIS B O 1
ATOM 1421 N N . GLN B 1 65 ? 91.020 60.108 -3.038 1.00 43.73 284 GLN B N 1
ATOM 1422 C CA . GLN B 1 65 ? 91.657 59.614 -4.250 1.00 43.22 284 GLN B CA 1
ATOM 1423 C C . GLN B 1 65 ? 91.664 60.632 -5.399 1.00 42.97 284 GLN B C 1
ATOM 1424 O O . GLN B 1 65 ? 92.677 60.789 -6.084 1.00 41.86 284 GLN B O 1
ATOM 1430 N N . GLU B 1 66 ? 90.541 61.315 -5.613 1.00 46.55 285 GLU B N 1
ATOM 1431 C CA . GLU B 1 66 ? 90.433 62.305 -6.697 1.00 36.86 285 GLU B CA 1
ATOM 1432 C C . GLU B 1 66 ? 91.312 63.529 -6.442 1.00 38.04 285 GLU B C 1
ATOM 1433 O O . GLU B 1 66 ? 91.859 64.103 -7.379 1.00 38.13 285 GLU B O 1
ATOM 1439 N N . LEU B 1 67 ? 91.461 63.888 -5.163 1.00 40.15 286 LEU B N 1
ATOM 1440 C CA . LEU B 1 67 ? 92.302 64.998 -4.710 1.00 35.62 286 LEU B CA 1
ATOM 1441 C C . LEU B 1 67 ? 93.750 64.561 -4.520 1.00 51.61 286 LEU B C 1
ATOM 1442 O O . LEU B 1 67 ? 94.573 65.314 -3.992 1.00 60.91 286 LEU B O 1
ATOM 1447 N N . GLU B 1 68 ? 94.045 63.335 -4.935 1.00 53.35 287 GLU B N 1
ATOM 1448 C CA . GLU B 1 68 ? 95.394 62.775 -4.874 1.00 48.65 287 GLU B CA 1
ATOM 1449 C C . GLU B 1 68 ? 95.991 62.789 -3.478 1.00 47.95 287 GLU B C 1
ATOM 1450 O O . GLU B 1 68 ? 97.150 63.164 -3.288 1.00 50.47 287 GLU B O 1
ATOM 1456 N N . ASP B 1 69 ? 95.181 62.375 -2.510 1.00 39.87 288 ASP B N 1
ATOM 1457 C CA . ASP B 1 69 ? 95.658 62.022 -1.181 1.00 41.48 288 ASP B CA 1
ATOM 1458 C C . ASP B 1 69 ? 95.401 60.519 -1.014 1.00 41.88 288 ASP B C 1
ATOM 1459 O O . ASP B 1 69 ? 94.488 60.111 -0.291 1.00 51.97 288 ASP B O 1
ATOM 1464 N N . PRO B 1 70 ? 96.208 59.688 -1.696 1.00 45.62 289 PRO B N 1
ATOM 1465 C CA . PRO B 1 70 ? 95.979 58.239 -1.781 1.00 43.27 289 PRO B CA 1
ATOM 1466 C C . PRO B 1 70 ? 96.089 57.529 -0.424 1.00 39.99 289 PRO B C 1
ATOM 1467 O O . PRO B 1 70 ? 95.415 56.519 -0.183 1.00 42.62 289 PRO B O 1
ATOM 1471 N N . GLY B 1 71 ? 96.921 58.067 0.460 1.00 34.57 290 GLY B N 1
ATOM 1472 C CA . GLY B 1 71 ? 97.123 57.480 1.775 1.00 35.05 290 GLY B CA 1
ATOM 1473 C C . GLY B 1 71 ? 95.915 57.583 2.688 1.00 49.17 290 GLY B C 1
ATOM 1474 O O . GLY B 1 71 ? 95.574 56.624 3.397 1.00 47.32 290 GLY B O 1
ATOM 1475 N N . GLU B 1 72 ? 95.262 58.744 2.690 1.00 48.43 291 GLU B N 1
ATOM 1476 C CA . GLU B 1 72 ? 94.022 58.892 3.447 1.00 40.34 291 GLU B CA 1
ATOM 1477 C C . GLU B 1 72 ? 92.945 57.959 2.897 1.00 30.95 291 GLU B C 1
ATOM 1478 O O . GLU B 1 72 ? 92.152 57.402 3.657 1.00 39.08 291 GLU B O 1
ATOM 1484 N N . ALA B 1 73 ? 92.955 57.773 1.578 1.00 32.23 292 ALA B N 1
ATOM 1485 C CA . ALA B 1 73 ? 91.971 56.946 0.877 1.00 32.36 292 ALA B CA 1
ATOM 1486 C C . ALA B 1 73 ? 92.134 55.480 1.250 1.00 35.65 292 ALA B C 1
ATOM 1487 O O . ALA B 1 73 ? 91.155 54.800 1.579 1.00 34.72 292 ALA B O 1
ATOM 1489 N N . ARG B 1 74 ? 93.385 55.017 1.194 1.00 30.14 293 ARG B N 1
ATOM 1490 C CA . ARG B 1 74 ? 93.795 53.696 1.674 1.00 23.77 293 ARG B CA 1
ATOM 1491 C C . ARG B 1 74 ? 93.504 53.488 3.163 1.00 27.10 293 ARG B C 1
ATOM 1492 O O . ARG B 1 74 ? 93.093 52.408 3.560 1.00 31.49 293 ARG B O 1
ATOM 1500 N N . ALA B 1 75 ? 93.720 54.518 3.985 1.00 30.79 294 ALA B N 1
ATOM 1501 C CA . ALA B 1 75 ? 93.335 54.458 5.399 1.00 33.91 294 ALA B CA 1
ATOM 1502 C C . ALA B 1 75 ? 91.829 54.204 5.559 1.00 33.98 294 ALA B C 1
ATOM 1503 O O . ALA B 1 75 ? 91.421 53.279 6.258 1.00 27.46 294 ALA B O 1
ATOM 1505 N N . CYS B 1 76 ? 91.023 55.037 4.899 1.00 34.96 295 CYS B N 1
ATOM 1506 C CA . CYS B 1 76 ? 89.570 54.878 4.843 1.00 36.00 295 CYS B CA 1
ATOM 1507 C C . CYS B 1 76 ? 89.160 53.490 4.357 1.00 38.24 295 CYS B C 1
ATOM 1508 O O . CYS B 1 76 ? 88.211 52.893 4.878 1.00 36.27 295 CYS B O 1
ATOM 1511 N N . SER B 1 77 ? 89.875 52.983 3.358 1.00 31.00 296 SER B N 1
ATOM 1512 C CA . SER B 1 77 ? 89.528 51.695 2.779 1.00 35.91 296 SER B CA 1
ATOM 1513 C C . SER B 1 77 ? 89.997 50.560 3.692 1.00 29.77 296 SER B C 1
ATOM 1514 O O . SER B 1 77 ? 89.456 49.455 3.666 1.00 27.28 296 SER B O 1
ATOM 1517 N N . GLU B 1 78 ? 90.984 50.864 4.527 1.00 31.78 297 GLU B N 1
ATOM 1518 C CA . GLU B 1 78 ? 91.437 49.940 5.555 1.00 28.01 297 GLU B CA 1
ATOM 1519 C C . GLU B 1 78 ? 90.389 49.775 6.655 1.00 26.50 297 GLU B C 1
ATOM 1520 O O . GLU B 1 78 ? 90.072 48.645 7.042 1.00 30.94 297 GLU B O 1
ATOM 1526 N N . LYS B 1 79 ? 89.864 50.888 7.169 1.00 30.21 298 LYS B N 1
ATOM 1527 C CA . LYS B 1 79 ? 88.776 50.817 8.147 1.00 35.89 298 LYS B CA 1
ATOM 1528 C C . LYS B 1 79 ? 87.625 50.016 7.553 1.00 29.72 298 LYS B C 1
ATOM 1529 O O . LYS B 1 79 ? 87.109 49.115 8.190 1.00 37.31 298 LYS B O 1
ATOM 1535 N N . ALA B 1 80 ? 87.241 50.345 6.321 1.00 35.71 299 ALA B N 1
ATOM 1536 C CA . ALA B 1 80 ? 86.121 49.680 5.665 1.00 31.52 299 ALA B CA 1
ATOM 1537 C C . ALA B 1 80 ? 86.333 48.172 5.619 1.00 31.32 299 ALA B C 1
ATOM 1538 O O . ALA B 1 80 ? 85.469 47.420 6.038 1.00 33.10 299 ALA B O 1
ATOM 1540 N N . LEU B 1 81 ? 87.487 47.734 5.130 1.00 27.03 300 LEU B N 1
ATOM 1541 C CA . LEU B 1 81 ? 87.818 46.318 5.175 1.00 28.95 300 LEU B CA 1
ATOM 1542 C C . LEU B 1 81 ? 87.833 45.738 6.612 1.00 31.43 300 LEU B C 1
ATOM 1543 O O . LEU B 1 81 ? 87.581 44.554 6.801 1.00 33.17 300 LEU B O 1
ATOM 1548 N N . GLN B 1 82 ? 88.119 46.561 7.618 1.00 34.08 301 GLN B N 1
ATOM 1549 C CA . GLN B 1 82 ? 87.982 46.109 9.005 1.00 30.53 301 GLN B CA 1
ATOM 1550 C C . GLN B 1 82 ? 86.511 45.866 9.358 1.00 32.94 301 GLN B C 1
ATOM 1551 O O . GLN B 1 82 ? 86.142 44.776 9.809 1.00 36.37 301 GLN B O 1
ATOM 1557 N N . LEU B 1 83 ? 85.672 46.876 9.138 1.00 23.61 302 LEU B N 1
ATOM 1558 C CA . LEU B 1 83 ? 84.249 46.781 9.474 1.00 26.46 302 LEU B CA 1
ATOM 1559 C C . LEU B 1 83 ? 83.559 45.618 8.785 1.00 32.27 302 LEU B C 1
ATOM 1560 O O . LEU B 1 83 ? 82.557 45.101 9.270 1.00 43.78 302 LEU B O 1
ATOM 1565 N N . LEU B 1 84 ? 84.110 45.215 7.648 1.00 33.83 303 LEU B N 1
ATOM 1566 C CA . LEU B 1 84 ? 83.509 44.187 6.824 1.00 33.37 303 LEU B CA 1
ATOM 1567 C C . LEU B 1 84 ? 84.019 42.815 7.212 1.00 34.62 303 LEU B C 1
ATOM 1568 O O . LEU B 1 84 ? 83.407 41.800 6.888 1.00 37.98 303 LEU B O 1
ATOM 1573 N N . GLY B 1 85 ? 85.162 42.783 7.879 1.00 29.84 304 GLY B N 1
ATOM 1574 C CA . GLY B 1 85 ? 85.740 41.523 8.296 1.00 27.33 304 GLY B CA 1
ATOM 1575 C C . GLY B 1 85 ? 85.190 41.050 9.631 1.00 29.53 304 GLY B C 1
ATOM 1576 O O . GLY B 1 85 ? 85.592 39.997 10.124 1.00 27.45 304 GLY B O 1
ATOM 1577 N N . ASP B 1 86 ? 84.274 41.839 10.200 1.00 29.99 305 ASP B N 1
ATOM 1578 C CA . ASP B 1 86 ? 83.691 41.580 11.515 1.00 32.31 305 ASP B CA 1
ATOM 1579 C C . ASP B 1 86 ? 83.202 40.145 11.632 1.00 36.70 305 ASP B C 1
ATOM 1580 O O . ASP B 1 86 ? 82.530 39.649 10.739 1.00 33.20 305 ASP B O 1
ATOM 1585 N N . LYS B 1 87 ? 83.528 39.492 12.747 1.00 39.87 306 LYS B N 1
ATOM 1586 C CA . LYS B 1 87 ? 83.171 38.087 12.928 1.00 42.91 306 LYS B CA 1
ATOM 1587 C C . LYS B 1 87 ? 81.957 37.873 13.834 1.00 27.30 306 LYS B C 1
ATOM 1588 O O . LYS B 1 87 ? 81.515 36.745 14.010 1.00 31.59 306 LYS B O 1
ATOM 1594 N N . ARG B 1 88 ? 81.413 38.939 14.403 1.00 29.53 307 ARG B N 1
ATOM 1595 C CA . ARG B 1 88 ? 80.214 38.812 15.226 1.00 27.04 307 ARG B CA 1
ATOM 1596 C C . ARG B 1 88 ? 79.051 38.311 14.387 1.00 31.83 307 ARG B C 1
ATOM 1597 O O . ARG B 1 88 ? 78.976 38.623 13.203 1.00 31.77 307 ARG B O 1
ATOM 1605 N N . PRO B 1 89 ? 78.155 37.511 14.991 1.00 40.40 308 PRO B N 1
ATOM 1606 C CA . PRO B 1 89 ? 76.955 37.050 14.283 1.00 30.46 308 PRO B CA 1
ATOM 1607 C C . PRO B 1 89 ? 76.124 38.235 13.865 1.00 30.04 308 PRO B C 1
ATOM 1608 O O . PRO B 1 89 ? 76.069 39.228 14.596 1.00 41.95 308 PRO B O 1
ATOM 1612 N N . HIS B 1 90 ? 75.497 38.144 12.704 1.00 24.87 309 HIS B N 1
ATOM 1613 C CA . HIS B 1 90 ? 74.544 39.157 12.331 1.00 24.03 309 HIS B CA 1
ATOM 1614 C C . HIS B 1 90 ? 73.532 39.326 13.469 1.00 23.12 309 HIS B C 1
ATOM 1615 O O . HIS B 1 90 ? 73.033 38.336 14.004 1.00 27.24 309 HIS B O 1
ATOM 1622 N N . PRO B 1 91 ? 73.254 40.579 13.867 1.00 27.46 310 PRO B N 1
ATOM 1623 C CA . PRO B 1 91 ? 72.325 40.837 14.985 1.00 30.99 310 PRO B CA 1
ATOM 1624 C C . PRO B 1 91 ? 70.952 40.181 14.818 1.00 29.53 310 PRO B C 1
ATOM 1625 O O . PRO B 1 91 ? 70.274 39.921 15.806 1.00 31.40 310 PRO B O 1
ATOM 1629 N N . PHE B 1 92 ? 70.540 39.940 13.583 1.00 23.28 311 PHE B N 1
ATOM 1630 C CA . PHE B 1 92 ? 69.224 39.381 13.336 1.00 28.19 311 PHE B CA 1
ATOM 1631 C C . PHE B 1 92 ? 69.193 37.866 13.399 1.00 23.86 311 PHE B C 1
ATOM 1632 O O . PHE B 1 92 ? 68.115 37.275 13.413 1.00 25.91 311 PHE B O 1
ATOM 1640 N N . LEU B 1 93 ? 70.368 37.243 13.451 1.00 17.75 312 LEU B N 1
ATOM 1641 C CA . LEU B 1 93 ? 70.453 35.789 13.423 1.00 19.43 312 LEU B CA 1
ATOM 1642 C C . LEU B 1 93 ? 69.753 35.134 14.623 1.00 19.43 312 LEU B C 1
ATOM 1643 O O . LEU B 1 93 ? 68.879 34.283 14.456 1.00 25.25 312 LEU B O 1
ATOM 1648 N N . ALA B 1 94 ? 70.125 35.524 15.831 1.00 22.02 313 ALA B N 1
ATOM 1649 C CA . ALA B 1 94 ? 69.511 34.902 17.009 1.00 21.19 313 ALA B CA 1
ATOM 1650 C C . ALA B 1 94 ? 67.993 35.173 17.114 1.00 18.02 313 ALA B C 1
ATOM 1651 O O . ALA B 1 94 ? 67.238 34.249 17.326 1.00 27.31 313 ALA B O 1
ATOM 1653 N N . PRO B 1 95 ? 67.549 36.431 16.943 1.00 21.92 314 PRO B N 1
ATOM 1654 C CA . PRO B 1 95 ? 66.103 36.681 17.000 1.00 21.72 314 PRO B CA 1
ATOM 1655 C C . PRO B 1 95 ? 65.369 35.813 16.014 1.00 16.97 314 PRO B C 1
ATOM 1656 O O . PRO B 1 95 ? 64.266 35.332 16.281 1.00 23.49 314 PRO B O 1
ATOM 1660 N N . PHE B 1 96 ? 65.990 35.610 14.867 1.00 19.25 315 PHE B N 1
ATOM 1661 C CA . PHE B 1 96 ? 65.347 34.827 13.846 1.00 17.92 315 PHE B CA 1
ATOM 1662 C C . PHE B 1 96 ? 65.258 33.329 14.156 1.00 18.20 315 PHE B C 1
ATOM 1663 O O . PHE B 1 96 ? 64.231 32.714 13.878 1.00 23.16 315 PHE B O 1
ATOM 1671 N N . LEU B 1 97 ? 66.324 32.758 14.718 1.00 22.72 316 LEU B N 1
ATOM 1672 C CA . LEU B 1 97 ? 66.306 31.375 15.184 1.00 24.37 316 LEU B CA 1
ATOM 1673 C C . LEU B 1 97 ? 65.292 31.193 16.306 1.00 24.35 316 LEU B C 1
ATOM 1674 O O . LEU B 1 97 ? 64.633 30.164 16.389 1.00 26.91 316 LEU B O 1
ATOM 1679 N N . GLU B 1 98 ? 65.170 32.188 17.172 1.00 22.99 317 GLU B N 1
ATOM 1680 C CA . GLU B 1 98 ? 64.260 32.059 18.297 1.00 28.14 317 GLU B CA 1
ATOM 1681 C C . GLU B 1 98 ? 62.854 31.959 17.747 1.00 24.78 317 GLU B C 1
ATOM 1682 O O . GLU B 1 98 ? 62.109 31.072 18.121 1.00 24.66 317 GLU B O 1
ATOM 1688 N N . ALA B 1 99 ? 62.521 32.883 16.848 1.00 24.76 318 ALA B N 1
ATOM 1689 C CA . ALA B 1 99 ? 61.249 32.905 16.165 1.00 19.03 318 ALA B CA 1
ATOM 1690 C C . ALA B 1 99 ? 60.993 31.580 15.453 1.00 20.20 318 ALA B C 1
ATOM 1691 O O . ALA B 1 99 ? 59.898 31.045 15.513 1.00 22.36 318 ALA B O 1
ATOM 1693 N N . HIS B 1 100 ? 62.011 31.043 14.797 1.00 19.82 319 HIS B N 1
ATOM 1694 C CA . HIS B 1 100 ? 61.851 29.805 14.052 1.00 23.03 319 HIS B CA 1
ATOM 1695 C C . HIS B 1 100 ? 61.586 28.602 14.959 1.00 26.68 319 HIS B C 1
ATOM 1696 O O . HIS B 1 100 ? 60.751 27.754 14.636 1.00 29.02 319 HIS B O 1
ATOM 1703 N N . VAL B 1 101 ? 62.291 28.541 16.086 1.00 23.64 320 VAL B N 1
ATOM 1704 C CA . VAL B 1 101 ? 62.131 27.449 17.037 1.00 22.55 320 VAL B CA 1
ATOM 1705 C C . VAL B 1 101 ? 60.736 27.491 17.628 1.00 25.77 320 VAL B C 1
ATOM 1706 O O . VAL B 1 101 ? 59.999 26.517 17.544 1.00 30.56 320 VAL B O 1
ATOM 1710 N N . ARG B 1 102 ? 60.383 28.637 18.202 1.00 25.53 321 ARG B N 1
ATOM 1711 C CA . ARG B 1 102 ? 59.068 28.866 18.789 1.00 27.52 321 ARG B CA 1
ATOM 1712 C C . ARG B 1 102 ? 57.922 28.532 17.834 1.00 28.76 321 ARG B C 1
ATOM 1713 O O . ARG B 1 102 ? 56.962 27.875 18.218 1.00 35.93 321 ARG B O 1
ATOM 1721 N N . LEU B 1 103 ? 58.024 28.980 16.590 1.00 27.76 322 LEU B N 1
ATOM 1722 C CA . LEU B 1 103 ? 56.923 28.806 15.646 1.00 25.66 322 LEU B CA 1
ATOM 1723 C C . LEU B 1 103 ? 56.817 27.346 15.175 1.00 22.44 322 LEU B C 1
ATOM 1724 O O . LEU B 1 103 ? 55.720 26.822 15.005 1.00 37.23 322 LEU B O 1
ATOM 1729 N N . SER B 1 104 ? 57.965 26.702 14.986 1.00 25.37 323 SER B N 1
ATOM 1730 C CA . SER B 1 104 ? 58.042 25.298 14.609 1.00 24.59 323 SER B CA 1
ATOM 1731 C C . SER B 1 104 ? 57.396 24.388 15.647 1.00 37.82 323 SER B C 1
ATOM 1732 O O . SER B 1 104 ? 56.701 23.426 15.308 1.00 37.87 323 SER B O 1
ATOM 1735 N N . TRP B 1 105 ? 57.641 24.702 16.914 1.00 38.96 324 TRP B N 1
ATOM 1736 C CA . TRP B 1 105 ? 57.030 23.975 18.011 1.00 36.59 324 TRP B CA 1
ATOM 1737 C C . TRP B 1 105 ? 55.518 24.170 18.014 1.00 36.35 324 TRP B C 1
ATOM 1738 O O . TRP B 1 105 ? 54.773 23.192 18.012 1.00 36.14 324 TRP B O 1
ATOM 1749 N N . ARG B 1 106 ? 55.073 25.428 18.014 1.00 41.17 325 ARG B N 1
ATOM 1750 C CA . ARG B 1 106 ? 53.644 25.767 17.903 1.00 32.73 325 ARG B CA 1
ATOM 1751 C C . ARG B 1 106 ? 52.968 24.987 16.771 1.00 29.28 325 ARG B C 1
ATOM 1752 O O . ARG B 1 106 ? 51.855 24.515 16.914 1.00 39.42 325 ARG B O 1
ATOM 1760 N N . LEU B 1 107 ? 53.652 24.840 15.645 1.00 28.89 326 LEU B N 1
ATOM 1761 C CA . LEU B 1 107 ? 53.009 24.287 14.468 1.00 34.62 326 LEU B CA 1
ATOM 1762 C C . LEU B 1 107 ? 53.330 22.807 14.262 1.00 38.50 326 LEU B C 1
ATOM 1763 O O . LEU B 1 107 ? 52.969 22.228 13.250 1.00 36.03 326 LEU B O 1
ATOM 1768 N N . GLY B 1 108 ? 53.998 22.201 15.235 1.00 38.12 327 GLY B N 1
ATOM 1769 C CA . GLY B 1 108 ? 54.373 20.804 15.153 1.00 33.48 327 GLY B CA 1
ATOM 1770 C C . GLY B 1 108 ? 55.362 20.476 14.048 1.00 36.08 327 GLY B C 1
ATOM 1771 O O . GLY B 1 108 ? 55.292 19.408 13.450 1.00 37.66 327 GLY B O 1
ATOM 1772 N N . LEU B 1 109 ? 56.282 21.390 13.760 1.00 41.90 328 LEU B N 1
ATOM 1773 C CA . LEU B 1 109 ? 57.284 21.139 12.722 1.00 35.94 328 LEU B CA 1
ATOM 17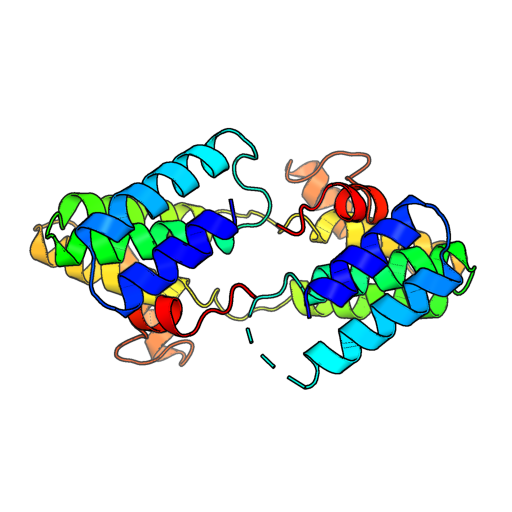74 C C . LEU B 1 109 ? 58.662 21.036 13.350 1.00 30.41 328 LEU B C 1
ATOM 1775 O O . LEU B 1 109 ? 58.837 21.347 14.523 1.00 34.57 328 LEU B O 1
ATOM 1780 N N . ASP B 1 110 ? 59.632 20.601 12.560 1.00 22.54 329 ASP B N 1
ATOM 1781 C CA . ASP B 1 110 ? 60.958 20.284 13.074 1.00 32.26 329 ASP B CA 1
ATOM 1782 C C . ASP B 1 110 ? 61.782 21.532 13.428 1.00 38.94 329 ASP B C 1
ATOM 1783 O O . ASP B 1 110 ? 61.945 22.436 12.601 1.00 34.62 329 ASP B O 1
ATOM 1788 N N . LYS B 1 111 ? 62.301 21.567 14.656 1.00 32.58 330 LYS B N 1
ATOM 1789 C CA . LYS B 1 111 ? 63.110 22.695 15.117 1.00 35.72 330 LYS B CA 1
ATOM 1790 C C . LYS B 1 111 ? 64.519 22.271 15.513 1.00 27.45 330 LYS B C 1
ATOM 1791 O O . LYS B 1 111 ? 65.306 23.096 15.947 1.00 36.45 330 LYS B O 1
ATOM 1797 N N . ARG B 1 112 ? 64.841 20.995 15.362 1.00 25.09 331 ARG B N 1
ATOM 1798 C CA . ARG B 1 112 ? 66.118 20.490 15.872 1.00 36.33 331 ARG B CA 1
ATOM 1799 C C . ARG B 1 112 ? 67.347 21.266 15.397 1.00 40.93 331 ARG B C 1
ATOM 1800 O O . ARG B 1 112 ? 68.218 21.624 16.200 1.00 35.33 331 ARG B O 1
ATOM 1808 N N . GLN B 1 113 ? 67.407 21.536 14.097 1.00 36.21 332 GLN B N 1
ATOM 1809 C CA . GLN B 1 113 ? 68.579 22.177 13.528 1.00 30.69 332 GLN B CA 1
ATOM 1810 C C . GLN B 1 113 ? 68.716 23.618 13.986 1.00 27.37 332 GLN B C 1
ATOM 1811 O O . GLN B 1 113 ? 69.802 24.070 14.348 1.00 32.41 332 GLN B O 1
ATOM 1817 N N . SER B 1 114 ? 67.609 24.338 13.964 1.00 22.99 333 SER B N 1
ATOM 1818 C CA . SER B 1 114 ? 67.680 25.752 14.218 1.00 28.06 333 SER B CA 1
ATOM 1819 C C . SER B 1 114 ? 67.901 25.920 15.711 1.00 31.82 333 SER B C 1
ATOM 1820 O O . SER B 1 114 ? 68.696 26.749 16.135 1.00 35.01 333 SER B O 1
ATOM 1823 N N . GLU B 1 115 ? 67.212 25.105 16.504 1.00 31.99 334 GLU B N 1
ATOM 1824 C CA . GLU B 1 115 ? 67.432 25.100 17.950 1.00 30.71 334 GLU B CA 1
ATOM 1825 C C . GLU B 1 115 ? 68.861 24.754 18.369 1.00 28.79 334 GLU B C 1
ATOM 1826 O O . GLU B 1 115 ? 69.377 25.334 19.324 1.00 20.93 334 GLU B O 1
ATOM 1832 N N . ALA B 1 116 ? 69.498 23.829 17.654 1.00 23.42 335 ALA B N 1
ATOM 1833 C CA . ALA B 1 116 ? 70.869 23.480 17.969 1.00 32.83 335 ALA B CA 1
ATOM 1834 C C . ALA B 1 116 ? 71.773 24.679 17.740 1.00 35.92 335 ALA B C 1
ATOM 1835 O O . ALA B 1 116 ? 72.665 24.967 18.544 1.00 41.51 335 ALA B O 1
ATOM 1837 N N . GLN B 1 117 ? 71.512 25.388 16.648 1.00 30.88 336 GLN B N 1
ATOM 1838 C CA . GLN B 1 117 ? 72.281 26.575 16.286 1.00 26.60 336 GLN B CA 1
ATOM 1839 C C . GLN B 1 117 ? 72.108 27.691 17.316 1.00 24.37 336 GLN B C 1
ATOM 1840 O O . GLN B 1 117 ? 73.082 28.318 17.739 1.00 30.69 336 GLN B O 1
ATOM 1846 N N . LEU B 1 118 ? 70.868 27.936 17.714 1.00 18.20 337 LEU B N 1
ATOM 1847 C CA . LEU B 1 118 ? 70.597 28.898 18.767 1.00 26.91 337 LEU B CA 1
ATOM 1848 C C . LEU B 1 118 ? 71.327 28.535 20.079 1.00 33.44 337 LEU B C 1
ATOM 1849 O O . LEU B 1 118 ? 72.010 29.372 20.674 1.00 31.02 337 LEU B O 1
ATOM 1854 N N . GLN B 1 119 ? 71.195 27.285 20.508 1.00 31.53 338 GLN B N 1
ATOM 1855 C CA . GLN B 1 119 ? 71.813 26.833 21.750 1.00 35.60 338 GLN B CA 1
ATOM 1856 C C . GLN B 1 119 ? 73.329 26.985 21.747 1.00 37.47 338 GLN B C 1
ATOM 1857 O O . GLN B 1 119 ? 73.929 27.316 22.767 1.00 40.53 338 GLN B O 1
ATOM 1863 N N . ALA B 1 120 ? 73.954 26.746 20.604 1.00 24.99 339 ALA B N 1
ATOM 1864 C CA . ALA B 1 120 ? 75.394 26.913 20.527 1.00 27.37 339 ALA B CA 1
ATOM 1865 C C . ALA B 1 120 ? 75.773 28.392 20.688 1.00 25.91 339 ALA B C 1
ATOM 1866 O O . ALA B 1 120 ? 76.727 28.702 21.392 1.00 35.79 339 ALA B O 1
ATOM 1868 N N . LEU B 1 121 ? 75.017 29.296 20.063 1.00 21.80 340 LEU B N 1
ATOM 1869 C CA . LEU B 1 121 ? 75.259 30.741 20.209 1.00 27.99 340 LEU B CA 1
ATOM 1870 C C . LEU B 1 121 ? 75.074 31.190 21.662 1.00 30.32 340 LEU B C 1
ATOM 1871 O O . LEU B 1 121 ? 75.761 32.083 22.150 1.00 28.23 340 LEU B O 1
ATOM 1876 N N . GLN B 1 122 ? 74.129 30.569 22.351 1.00 30.79 341 GLN B N 1
ATOM 1877 C CA . GLN B 1 122 ? 73.813 30.965 23.713 1.00 25.98 341 GLN B CA 1
ATOM 1878 C C . GLN B 1 122 ? 74.886 30.515 24.690 1.00 34.38 341 GLN B C 1
ATOM 1879 O O . GLN B 1 122 ? 75.264 31.255 25.603 1.00 41.59 341 GLN B O 1
ATOM 1885 N N . GLU B 1 123 ? 75.383 29.304 24.457 1.00 31.85 342 GLU B N 1
ATOM 1886 C CA . GLU B 1 123 ? 76.400 28.665 25.27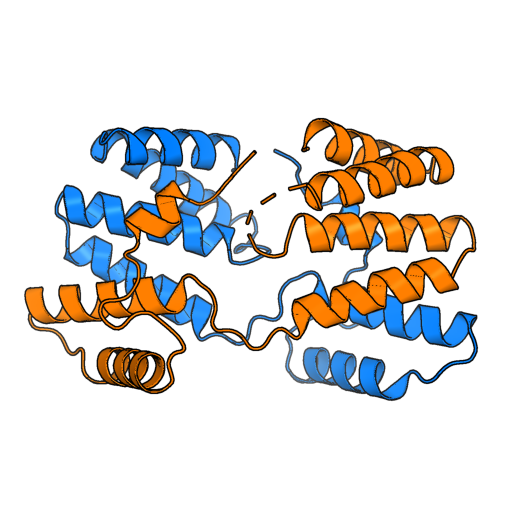2 1.00 31.13 342 GLU B CA 1
ATOM 1887 C C . GLU B 1 123 ? 77.754 29.353 25.155 1.00 33.89 342 GLU B C 1
ATOM 1888 O O . GLU B 1 123 ? 78.550 29.356 26.096 1.00 44.54 342 GLU B O 1
ATOM 1894 N N . ALA B 1 124 ? 78.005 29.922 23.982 1.00 29.25 343 ALA B N 1
ATOM 1895 C CA . ALA B 1 124 ? 79.270 30.581 23.678 1.00 29.62 343 ALA B CA 1
ATOM 1896 C C . ALA B 1 124 ? 79.241 32.054 24.068 1.00 27.17 343 ALA B C 1
ATOM 1897 O O . ALA B 1 124 ? 80.213 32.774 23.849 1.00 30.49 343 ALA B O 1
ATOM 1899 N N . GLY B 1 125 ? 78.117 32.491 24.631 1.00 27.90 344 GLY B N 1
ATOM 1900 C CA . GLY B 1 125 ? 77.878 33.891 24.938 1.00 26.59 344 GLY B CA 1
ATOM 1901 C C . GLY B 1 125 ? 77.709 34.828 23.741 1.00 28.42 344 GLY B C 1
ATOM 1902 O O . GLY B 1 125 ? 77.872 36.040 23.886 1.00 30.07 344 GLY B O 1
ATOM 1903 N N . LEU B 1 126 ? 77.376 34.286 22.567 1.00 22.89 345 LEU B N 1
ATOM 1904 C CA . LEU B 1 126 ? 77.236 35.104 21.350 1.00 19.64 345 LEU B CA 1
ATOM 1905 C C . LEU B 1 126 ? 75.836 35.745 21.212 1.00 21.84 345 LEU B C 1
ATOM 1906 O O . LEU B 1 126 ? 75.591 36.573 20.339 1.00 19.98 345 LEU B O 1
ATOM 1911 N N . THR B 1 127 ? 74.921 35.349 22.083 1.00 23.42 346 THR B N 1
ATOM 1912 C CA . THR B 1 127 ? 73.648 36.028 22.194 1.00 19.67 346 THR B CA 1
ATOM 1913 C C . THR B 1 127 ? 73.108 35.804 23.611 1.00 23.47 346 THR B C 1
ATOM 1914 O O . THR B 1 127 ? 73.697 35.036 24.356 1.00 23.54 346 THR B O 1
ATOM 1918 N N . SER B 1 128 ? 72.004 36.474 23.967 1.00 27.13 347 SER B N 1
ATOM 1919 C CA . SER B 1 128 ? 71.378 36.349 25.290 1.00 26.27 347 SER B CA 1
ATOM 1920 C C . SER B 1 128 ? 70.619 35.036 25.369 1.00 28.01 347 SER B C 1
ATOM 1921 O O . SER B 1 128 ? 70.226 34.482 24.331 1.00 29.62 347 SER B O 1
ATOM 1924 N N . THR B 1 129 ? 70.425 34.532 26.591 1.00 43.56 348 THR B N 1
ATOM 1925 C CA . THR B 1 129 ? 70.048 33.117 26.805 1.00 61.19 348 THR B CA 1
ATOM 1926 C C . THR B 1 129 ? 68.557 32.819 26.697 1.00 61.40 348 THR B C 1
ATOM 1927 O O . THR B 1 129 ? 68.181 31.654 26.521 1.00 56.67 348 THR B O 1
ATOM 1931 N N . PRO B 1 130 ? 67.712 33.847 26.922 1.00 55.42 349 PRO B N 1
ATOM 1932 C CA . PRO B 1 130 ? 66.563 34.082 26.027 1.00 46.40 349 PRO B CA 1
ATOM 1933 C C . PRO B 1 130 ? 66.964 35.251 25.119 1.00 47.56 349 PRO B C 1
ATOM 1934 O O . PRO B 1 130 ? 67.199 36.360 25.598 1.00 63.93 349 PRO B O 1
ATOM 1938 N N . PRO B 1 131 ? 67.098 35.000 23.814 1.00 39.63 350 PRO B N 1
ATOM 1939 C CA . PRO B 1 131 ? 67.676 35.972 22.865 1.00 39.41 350 PRO B CA 1
ATOM 1940 C C . PRO B 1 131 ? 66.833 37.226 22.646 1.00 33.24 350 PRO B C 1
ATOM 1941 O O . PRO B 1 131 ? 65.677 37.266 23.074 1.00 30.96 350 PRO B O 1
ATOM 1945 N N . PRO B 1 132 ? 67.408 38.250 21.997 1.00 23.73 351 PRO B N 1
ATOM 1946 C CA . PRO B 1 132 ? 66.561 39.412 21.735 1.00 29.64 351 PRO B CA 1
ATOM 1947 C C . PRO B 1 132 ? 65.450 38.997 20.762 1.00 35.59 351 PRO B C 1
ATOM 1948 O O . PRO B 1 132 ? 65.650 38.107 19.925 1.00 38.33 351 PRO B O 1
ATOM 1952 N N . SER B 1 133 ? 64.278 39.604 20.904 1.00 30.62 352 SER B N 1
ATOM 1953 C CA . SER B 1 133 ? 63.132 39.235 20.085 1.00 28.05 352 SER B CA 1
ATOM 1954 C C . SER B 1 133 ? 63.164 40.075 18.824 1.00 24.81 352 SER B C 1
ATOM 1955 O O . SER B 1 133 ? 63.871 41.091 18.764 1.00 28.62 352 SER B O 1
ATOM 1958 N N . LEU B 1 134 ? 62.410 39.652 17.816 1.00 27.15 353 LEU B N 1
ATOM 1959 C CA . LEU B 1 134 ? 62.340 40.396 16.559 1.00 21.22 353 LEU B CA 1
ATOM 1960 C C . LEU B 1 134 ? 61.866 41.837 16.795 1.00 21.28 353 LEU B C 1
ATOM 1961 O O . LEU B 1 134 ? 62.461 42.776 16.271 1.00 32.59 353 LEU B O 1
ATOM 1966 N N . LYS B 1 135 ? 60.828 41.995 17.617 1.00 26.69 354 LYS B N 1
ATOM 1967 C CA . LYS B 1 135 ? 60.299 43.305 18.001 1.00 27.06 354 LYS B CA 1
ATOM 1968 C C . LYS B 1 135 ? 61.327 44.268 18.615 1.00 29.42 354 LYS B C 1
ATOM 1969 O O . LYS B 1 135 ? 61.329 45.456 18.293 1.00 30.56 354 LYS B O 1
ATOM 1975 N N . GLU B 1 136 ? 62.181 43.766 19.503 1.00 38.49 355 GLU B N 1
ATOM 1976 C CA . GLU B 1 136 ? 63.268 44.579 20.066 1.00 42.18 355 GLU B CA 1
ATOM 1977 C C . GLU B 1 136 ? 64.104 45.242 18.975 1.00 37.10 355 GLU B C 1
ATOM 1978 O O . GLU B 1 136 ? 64.250 46.455 18.939 1.00 43.35 355 GLU B O 1
ATOM 1984 N N . LEU B 1 137 ? 64.658 44.431 18.085 1.00 37.13 356 LEU B N 1
ATOM 1985 C CA . LEU B 1 137 ? 65.489 44.944 17.006 1.00 38.63 356 LEU B CA 1
ATOM 1986 C C . LEU B 1 137 ? 64.696 45.835 16.050 1.00 42.68 356 LEU B C 1
ATOM 1987 O O . LEU B 1 137 ? 65.247 46.777 15.482 1.00 43.97 356 LEU B O 1
ATOM 1992 N N . LEU B 1 138 ? 63.410 45.535 15.874 1.00 35.62 357 LEU B N 1
ATOM 1993 C CA . LEU B 1 138 ? 62.538 46.379 15.071 1.00 42.49 357 LEU B CA 1
ATOM 1994 C C . LEU B 1 138 ? 62.466 47.810 15.621 1.00 54.28 357 LEU B C 1
ATOM 1995 O O . LEU B 1 138 ? 62.604 48.788 14.877 1.00 56.72 357 LEU B O 1
ATOM 2000 N N . ILE B 1 139 ? 62.237 47.901 16.929 1.00 56.56 358 ILE B N 1
ATOM 2001 C CA . ILE B 1 139 ? 62.191 49.158 17.681 1.00 61.83 358 ILE B CA 1
ATOM 2002 C C . ILE B 1 139 ? 63.523 49.924 17.643 1.00 62.53 358 ILE B C 1
ATOM 2003 O O . ILE B 1 139 ? 63.566 51.106 17.296 1.00 63.42 358 ILE B O 1
ATOM 2008 N N . LYS B 1 140 ? 64.608 49.234 17.991 1.00 56.12 359 LYS B N 1
ATOM 2009 C CA . LYS B 1 140 ? 65.905 49.871 18.179 1.00 58.45 359 LYS B CA 1
ATOM 2010 C C . LYS B 1 140 ? 66.568 50.343 16.885 1.00 58.32 359 LYS B C 1
ATOM 2011 O O . LYS B 1 140 ? 67.450 51.199 16.913 1.00 64.82 359 LYS B O 1
ATOM 2017 N N . GLU B 1 141 ? 66.136 49.816 15.748 1.00 52.68 360 GLU B N 1
ATOM 2018 C CA . GLU B 1 141 ? 66.736 50.219 14.482 1.00 51.63 360 GLU B CA 1
ATOM 2019 C C . GLU B 1 141 ? 66.358 51.630 14.045 1.00 58.48 360 GLU B C 1
ATOM 2020 O O . GLU B 1 141 ? 65.214 52.054 14.180 1.00 64.13 360 GLU B O 1
ATOM 2026 N N . VAL B 1 142 ? 67.341 52.356 13.527 1.00 62.90 361 VAL B N 1
ATOM 2027 C CA . VAL B 1 142 ? 67.145 53.737 13.116 1.00 63.30 361 VAL B CA 1
ATOM 2028 C C . VAL B 1 142 ? 67.171 53.844 11.606 1.00 68.53 361 VAL B C 1
ATOM 2029 O O . VAL B 1 142 ? 68.111 53.380 10.970 1.00 64.54 361 VAL B O 1
ATOM 2033 N N . LEU B 1 143 ? 66.147 54.472 11.037 1.00 83.62 362 LEU B N 1
ATOM 2034 C CA . LEU B 1 143 ? 66.057 54.625 9.586 1.00 92.15 362 LEU B CA 1
ATOM 2035 C C . LEU B 1 143 ? 66.252 56.080 9.136 1.00 97.59 362 LEU B C 1
ATOM 2036 O O . LEU B 1 143 ? 66.171 56.384 7.947 1.00 102.51 362 LEU B O 1
ATOM 2041 N N . ASP B 1 144 ? 66.510 56.973 10.087 1.00 98.17 363 ASP B N 1
ATOM 2042 C CA . ASP B 1 144 ? 66.886 58.341 9.759 1.00 101.62 363 ASP B CA 1
ATOM 2043 C C . ASP B 1 144 ? 68.369 58.547 10.012 1.00 103.09 363 ASP B C 1
ATOM 2044 O O . ASP B 1 144 ? 69.181 57.679 9.710 1.00 103.57 363 ASP B O 1
#

GO terms:
  GO:0031901 early endosome membrane (C, IDA)
  GO:0005546 phosphatidylinositol-4,5-bisphosphate binding (F, IDA)
  GO:0032266 phosphatidylinositol-3-phosphate binding (F, IDA)

Radius of gyration: 20.18 Å; Cα contacts (8 Å, |Δi|>4): 324; chains: 2; bounding box: 57×50×40 Å

B-factor: mean 48.33, std 22.38, range [14.32, 137.5]